Protein AF-A0A965AHT1-F1 (afdb_monomer)

Mean predicted aligned error: 8.88 Å

Foldseek 3Di:
DVVVVVVVLVVQCPDLQLVSVLVVLVVVLVVLVVLLVVLVVDALVVLVVCCVVCVVVCCVPQVDSVSVNVVSVVSNVVSVVVNVVSVVVNVVSVVVLQWQQEPPRAIEGLDACPDLPHQHHWQDHDPQAKTWDWGDPDQQDIWIWIFGQHSSSYTLATATHDFDPPDGSVQRVQKHWDWDADPVNQKIWIWIWGPDDDVQWIKIKIWIAGSPPGTPDIDIDTHNADFDDWDQDPLWIWTAGPVRDTWIAHNSGDTD

Secondary structure (DSSP, 8-state):
-HHHHHHHHHHHHH-S-HHHHHHHHHHHHHHHHHHHHHHHHS-HHHHHHHTTTTHHHHHHHHSSHHHHHHHHHHHHHHHHHHHHHHHHHHHHHHHHTTEEE-GGG-EEESSS---TT-SEEEEEEETTTEEEEEEESSSS-EEEEEEE--TTSS-SSEEEEE--TT--GGGSTTEEEEEEE-TTS-EEEEEEEEEEEETTEEEEEEEEEETTTEEEEEEEEEESS-EEEEEEETTEEEEEETTS-EEEE-TT--B-

pLDDT: mean 87.76, std 10.06, range [33.69, 98.0]

Radius of gyration: 28.34 Å; Cα contacts (8 Å, |Δi|>4): 442; chains: 1; bounding box: 63×41×79 Å

Structure (mmCIF, N/CA/C/O backbone):
data_AF-A0A965AHT1-F1
#
_entry.id   AF-A0A965AHT1-F1
#
loop_
_atom_site.group_PDB
_atom_site.id
_atom_site.type_symbol
_atom_site.label_atom_id
_atom_site.label_alt_id
_atom_site.label_comp_id
_atom_site.label_asym_id
_atom_site.label_entity_id
_atom_site.label_seq_id
_atom_site.pdbx_PDB_ins_code
_atom_site.Cartn_x
_atom_site.Cartn_y
_atom_site.Cartn_z
_atom_site.occupancy
_atom_site.B_iso_or_equiv
_atom_site.auth_seq_id
_atom_site.auth_comp_id
_atom_site.auth_asym_id
_atom_site.auth_atom_id
_atom_site.pdbx_PDB_model_num
ATOM 1 N N . ASN A 1 1 ? -14.814 -23.479 29.570 1.00 52.53 1 ASN A N 1
ATOM 2 C CA . ASN A 1 1 ? -14.827 -22.670 28.330 1.00 52.53 1 ASN A CA 1
ATOM 3 C C . ASN A 1 1 ? -14.312 -21.250 28.527 1.00 52.53 1 ASN A C 1
ATOM 5 O O . ASN A 1 1 ? -13.323 -20.938 27.889 1.00 52.53 1 ASN A O 1
ATOM 9 N N . TYR A 1 2 ? -14.788 -20.466 29.504 1.00 44.91 2 TYR A N 1
ATOM 10 C CA . TYR A 1 2 ? -14.340 -19.072 29.729 1.00 44.91 2 TYR A CA 1
ATOM 11 C C . TYR A 1 2 ? -12.813 -18.825 29.736 1.00 44.91 2 TYR A C 1
ATOM 13 O O . TYR A 1 2 ?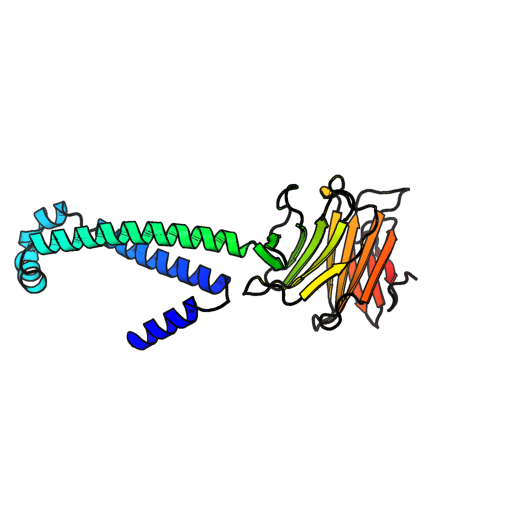 -12.333 -17.892 29.104 1.00 44.91 2 TYR A O 1
ATOM 21 N N . ARG A 1 3 ? -12.015 -19.673 30.407 1.00 33.69 3 ARG A N 1
ATOM 22 C CA . ARG A 1 3 ? -10.540 -19.532 30.428 1.00 33.69 3 ARG A CA 1
ATOM 23 C C . ARG A 1 3 ? -9.877 -19.800 29.069 1.00 33.69 3 ARG A C 1
ATOM 25 O O . ARG A 1 3 ? -8.847 -19.206 28.780 1.00 33.69 3 ARG A O 1
ATOM 32 N N . SER A 1 4 ? -10.470 -20.672 28.253 1.00 47.84 4 SER A N 1
ATOM 33 C CA . SER A 1 4 ? -9.995 -20.984 26.899 1.00 47.84 4 SER A CA 1
ATOM 34 C C . SER A 1 4 ? -10.298 -19.836 25.940 1.00 47.84 4 SER A C 1
ATOM 36 O O . SER A 1 4 ? -9.437 -19.450 25.156 1.00 47.84 4 SER A O 1
ATOM 38 N N . ASP A 1 5 ? -11.486 -19.242 26.060 1.00 52.59 5 ASP A N 1
ATOM 39 C CA . ASP A 1 5 ? -11.907 -18.105 25.238 1.00 52.59 5 ASP A CA 1
ATOM 40 C C . ASP A 1 5 ? -11.093 -16.849 25.578 1.00 52.59 5 ASP A C 1
ATOM 42 O O . ASP A 1 5 ? -10.670 -16.117 24.685 1.00 52.59 5 ASP A O 1
ATOM 46 N N . LEU A 1 6 ? -10.787 -16.640 26.866 1.00 54.84 6 LEU A N 1
ATOM 47 C CA . LEU A 1 6 ? -9.922 -15.549 27.318 1.00 54.84 6 LEU A CA 1
ATOM 48 C C . LEU A 1 6 ? -8.490 -15.705 26.781 1.00 54.84 6 LEU A C 1
ATOM 50 O O . LEU A 1 6 ? -7.917 -14.746 26.270 1.00 54.84 6 LEU A O 1
ATOM 54 N N . ALA A 1 7 ? -7.926 -16.916 26.853 1.00 44.34 7 ALA A N 1
ATOM 55 C CA . ALA A 1 7 ? -6.593 -17.209 26.329 1.00 44.34 7 ALA A CA 1
ATOM 56 C C . ALA A 1 7 ? -6.528 -17.046 24.800 1.00 44.34 7 ALA A C 1
ATOM 58 O O . ALA A 1 7 ? -5.593 -16.430 24.288 1.00 44.34 7 ALA A O 1
ATOM 59 N N . ALA A 1 8 ? -7.547 -17.518 24.074 1.00 54.91 8 ALA A N 1
ATOM 60 C CA . ALA A 1 8 ? -7.663 -17.311 22.633 1.00 54.91 8 ALA A CA 1
ATOM 61 C C . ALA A 1 8 ? -7.750 -15.815 22.283 1.00 54.91 8 ALA A C 1
ATOM 63 O O . ALA A 1 8 ? -7.042 -15.346 21.394 1.00 54.91 8 ALA A O 1
ATOM 64 N N . HIS A 1 9 ? -8.544 -15.036 23.021 1.00 60.31 9 HIS A N 1
ATOM 65 C CA . HIS A 1 9 ? -8.636 -13.589 22.824 1.00 60.31 9 HIS A CA 1
ATOM 66 C C . HIS A 1 9 ? -7.310 -12.857 23.065 1.00 60.31 9 HIS A C 1
ATOM 68 O O . HIS A 1 9 ? -6.993 -11.932 22.316 1.00 60.31 9 HIS A O 1
ATOM 74 N N . VAL A 1 10 ? -6.528 -13.256 24.074 1.00 60.66 10 VAL A N 1
ATOM 75 C CA . VAL A 1 10 ? -5.202 -12.670 24.348 1.00 60.66 10 VAL A CA 1
ATOM 76 C C . VAL A 1 10 ? -4.238 -12.948 23.192 1.00 60.66 10 VAL A C 1
ATOM 78 O O . VAL A 1 10 ? -3.644 -12.016 22.656 1.00 60.66 10 VAL A O 1
ATOM 81 N N . LEU A 1 11 ? -4.171 -14.195 22.715 1.00 59.75 11 LEU A N 1
ATOM 82 C CA . LEU A 1 11 ? -3.318 -14.568 21.578 1.00 59.75 11 LEU A CA 1
ATOM 83 C C . LEU A 1 11 ? -3.664 -13.782 20.303 1.00 59.75 11 LEU A C 1
ATOM 85 O O . LEU A 1 11 ? -2.782 -13.352 19.557 1.00 59.75 11 LEU A O 1
ATOM 89 N N . LEU A 1 12 ? -4.955 -13.556 20.057 1.00 65.94 12 LEU A N 1
ATOM 90 C CA . LEU A 1 12 ? -5.420 -12.785 18.907 1.00 65.94 12 LEU A CA 1
ATOM 91 C C . LEU A 1 12 ? -5.111 -11.281 19.050 1.00 65.94 12 LEU A C 1
ATOM 93 O O . LEU A 1 12 ? -4.813 -10.624 18.048 1.00 65.94 12 LEU A O 1
ATOM 97 N N . LYS A 1 13 ? -5.112 -10.739 20.277 1.00 61.88 13 LYS A N 1
ATOM 98 C CA . LYS A 1 13 ? -4.683 -9.359 20.575 1.00 61.88 13 LYS A CA 1
ATOM 99 C C . LYS A 1 13 ? -3.185 -9.146 20.387 1.00 61.88 13 LYS A C 1
ATOM 101 O O . LYS A 1 13 ? -2.793 -8.060 19.958 1.00 61.88 13 LYS A O 1
ATOM 106 N N . ASP A 1 14 ? -2.368 -10.165 20.620 1.00 61.66 14 ASP A N 1
ATOM 107 C CA . ASP A 1 14 ? -0.912 -10.082 20.456 1.00 61.66 14 ASP A CA 1
ATOM 108 C C . ASP A 1 14 ? -0.450 -10.334 19.012 1.00 61.66 14 ASP A C 1
ATOM 110 O O . ASP A 1 14 ? 0.689 -10.033 18.655 1.00 61.66 14 ASP A O 1
ATOM 114 N N . SER A 1 15 ? -1.350 -10.786 18.132 1.00 72.25 15 SER A N 1
ATOM 115 C CA . SER A 1 15 ? -1.047 -11.062 16.725 1.00 72.25 15 SER A CA 1
ATOM 116 C C . SER A 1 15 ? -0.435 -9.862 15.993 1.00 72.25 15 SER A C 1
ATOM 118 O O . SER A 1 15 ? -0.920 -8.737 16.086 1.00 72.25 15 SER A O 1
ATOM 120 N N . ALA A 1 16 ? 0.591 -10.079 15.170 1.00 77.25 16 ALA A N 1
ATOM 121 C CA . ALA A 1 16 ? 1.116 -9.033 14.289 1.00 77.25 16 ALA A CA 1
ATOM 122 C C . ALA A 1 16 ? 0.127 -8.630 13.172 1.00 77.25 16 ALA A C 1
ATOM 124 O O . ALA A 1 16 ? 0.352 -7.630 12.502 1.00 77.25 16 ALA A O 1
ATOM 125 N N . ASN A 1 17 ? -0.968 -9.372 12.974 1.00 83.12 17 ASN A N 1
ATOM 126 C CA . ASN A 1 17 ? -1.957 -9.131 11.927 1.00 83.12 17 ASN A CA 1
ATOM 127 C C . ASN A 1 17 ? -2.836 -7.902 12.246 1.00 83.12 17 ASN A C 1
ATOM 129 O O . ASN A 1 17 ? -3.731 -7.946 13.096 1.00 83.12 17 ASN A O 1
ATOM 133 N N . ILE A 1 18 ? -2.581 -6.796 11.546 1.00 82.56 18 ILE A N 1
ATOM 134 C CA . ILE A 1 18 ? -3.281 -5.520 11.725 1.00 82.56 18 ILE A CA 1
ATOM 135 C C . ILE A 1 18 ? -4.769 -5.610 11.329 1.00 82.56 18 ILE A C 1
ATOM 137 O O . ILE A 1 18 ? -5.601 -5.174 12.134 1.00 82.56 18 ILE A O 1
ATOM 141 N N . PRO A 1 19 ? -5.152 -6.196 10.172 1.00 84.19 19 PRO A N 1
ATOM 142 C CA . PRO A 1 19 ? -6.560 -6.436 9.843 1.00 84.19 19 PRO A CA 1
ATOM 143 C C . PRO A 1 19 ? -7.327 -7.220 10.914 1.00 84.19 19 PRO A C 1
ATOM 145 O O . PRO A 1 19 ? -8.438 -6.836 11.286 1.00 84.19 19 PRO A O 1
ATOM 148 N N . LEU A 1 20 ? -6.723 -8.282 11.456 1.00 85.75 20 LEU A N 1
ATOM 149 C CA . LEU A 1 20 ? -7.325 -9.087 12.520 1.00 85.75 20 LEU A CA 1
ATOM 150 C C . LEU A 1 20 ? -7.570 -8.245 13.777 1.00 85.75 20 LEU A C 1
ATOM 152 O O . LEU A 1 20 ? -8.681 -8.234 14.302 1.00 85.75 20 LEU A O 1
ATOM 156 N N . LYS A 1 21 ? -6.567 -7.478 14.216 1.00 84.38 21 LYS A N 1
ATOM 157 C CA . LYS A 1 21 ? -6.684 -6.565 15.363 1.00 84.38 21 LYS A CA 1
ATOM 158 C C . LYS A 1 21 ? -7.793 -5.529 15.183 1.00 84.38 21 LYS A C 1
ATOM 160 O O . LYS A 1 21 ? -8.525 -5.242 16.128 1.00 84.38 21 LYS A O 1
ATOM 165 N N . LEU A 1 22 ? -7.934 -4.970 13.981 1.00 86.19 22 LEU A N 1
ATOM 166 C CA . LEU A 1 22 ? -9.021 -4.041 13.673 1.00 86.19 22 LEU A CA 1
ATOM 167 C C . LEU A 1 22 ? -10.389 -4.731 13.754 1.00 86.19 22 LEU A C 1
ATOM 169 O O . LEU A 1 22 ? -11.330 -4.150 14.292 1.00 86.19 22 LEU A O 1
ATOM 173 N N . ASN A 1 23 ? -10.505 -5.955 13.238 1.00 87.44 23 ASN A N 1
ATOM 174 C CA . ASN A 1 23 ? -11.754 -6.709 13.295 1.00 87.44 23 ASN A CA 1
ATOM 175 C C . ASN A 1 23 ? -12.161 -7.018 14.746 1.00 87.44 23 ASN A C 1
ATOM 177 O O . ASN A 1 23 ? -13.297 -6.757 15.130 1.00 87.44 23 ASN A O 1
ATOM 181 N N . LEU A 1 24 ? -11.216 -7.463 15.579 1.00 87.06 24 LEU A N 1
ATOM 182 C CA . LEU A 1 24 ? -11.459 -7.700 17.006 1.00 87.06 24 LEU A CA 1
ATOM 183 C C . LEU A 1 24 ? -11.906 -6.425 17.726 1.00 87.06 24 LEU A C 1
ATOM 185 O O . LEU A 1 24 ? -12.896 -6.454 18.448 1.00 87.06 24 LEU A O 1
ATOM 189 N N . ALA A 1 25 ? -11.241 -5.292 17.482 1.00 87.31 25 ALA A N 1
ATOM 190 C CA . ALA A 1 25 ? -11.632 -4.015 18.080 1.00 87.31 25 ALA A CA 1
ATOM 191 C C . ALA A 1 25 ? -13.061 -3.601 17.676 1.00 87.31 25 ALA A C 1
ATOM 193 O O . ALA A 1 25 ? -13.821 -3.104 18.505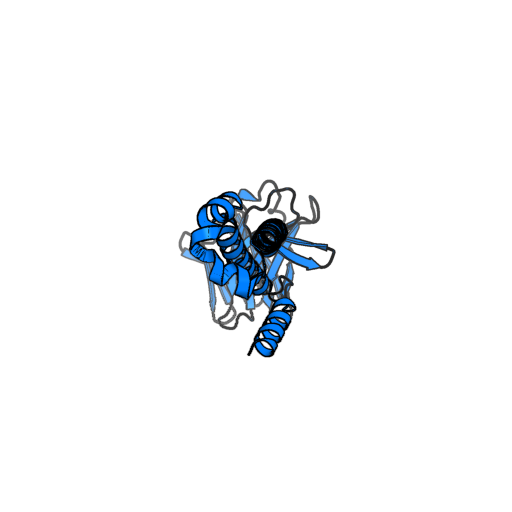 1.00 87.31 25 ALA A O 1
ATOM 194 N N . LYS A 1 26 ? -13.463 -3.851 16.420 1.00 89.94 26 LYS A N 1
ATOM 195 C CA . LYS A 1 26 ? -14.839 -3.610 15.950 1.00 89.94 26 LYS A CA 1
ATOM 196 C C . LYS A 1 26 ? -15.854 -4.547 16.607 1.00 89.94 26 LYS A C 1
ATOM 198 O O . LYS A 1 26 ? -16.943 -4.097 16.956 1.00 89.94 26 LYS A O 1
ATOM 203 N N . GLN A 1 27 ? -15.513 -5.823 16.782 1.00 89.44 27 GLN A N 1
ATOM 204 C CA . GLN A 1 27 ? -16.366 -6.785 17.482 1.00 89.44 27 GLN A CA 1
ATOM 205 C C . GLN A 1 27 ? -16.552 -6.395 18.952 1.00 89.44 27 GLN A C 1
ATOM 207 O O . GLN A 1 27 ? -17.686 -6.325 19.419 1.00 89.44 27 GLN A O 1
ATOM 212 N N . GLU A 1 28 ? -15.468 -6.054 19.653 1.00 87.06 28 GLU A N 1
ATOM 213 C CA . GLU A 1 28 ? -15.520 -5.562 21.034 1.00 87.06 28 GLU A CA 1
ATOM 214 C C . GLU A 1 28 ? -16.369 -4.287 21.141 1.00 87.06 28 GLU A C 1
ATOM 216 O O . GLU A 1 28 ? -17.240 -4.199 22.005 1.00 87.06 28 GLU A O 1
ATOM 221 N N . MET A 1 29 ? -16.192 -3.332 20.221 1.00 89.94 29 MET A N 1
ATOM 222 C CA . MET A 1 29 ? -17.021 -2.125 20.155 1.00 89.94 29 MET A CA 1
ATOM 223 C C . MET A 1 29 ? -18.509 -2.461 19.979 1.00 89.94 29 MET A C 1
ATOM 225 O O . MET A 1 29 ? -19.360 -1.814 20.587 1.00 89.94 29 MET A O 1
ATOM 229 N N . ASN A 1 30 ? -18.841 -3.466 19.164 1.00 90.31 30 ASN A N 1
ATOM 230 C CA . ASN A 1 30 ? -20.224 -3.892 18.975 1.00 90.31 30 ASN A CA 1
ATOM 231 C C . ASN A 1 30 ? -20.815 -4.496 20.259 1.00 90.31 30 ASN A C 1
ATOM 233 O O . ASN A 1 30 ? -21.938 -4.167 20.627 1.00 90.31 30 ASN A O 1
ATOM 237 N N . THR A 1 31 ? -20.046 -5.309 20.985 1.00 88.69 31 THR A N 1
ATOM 238 C CA . THR A 1 31 ? -20.469 -5.855 22.284 1.00 88.69 31 THR A CA 1
ATOM 239 C C . THR A 1 31 ? -20.720 -4.745 23.306 1.00 88.69 31 THR A C 1
ATOM 241 O O . THR A 1 31 ? -21.746 -4.759 23.986 1.00 88.69 31 THR A O 1
ATOM 244 N N . VAL A 1 32 ? -19.839 -3.740 23.377 1.00 88.81 32 VAL A N 1
ATOM 245 C CA . VAL A 1 32 ? -20.029 -2.578 24.264 1.00 88.81 32 VAL A CA 1
ATOM 246 C C . VAL A 1 32 ? -21.255 -1.758 23.853 1.00 88.81 32 VAL A C 1
ATOM 248 O O . VAL A 1 32 ? -21.995 -1.308 24.719 1.00 88.81 32 VAL A O 1
ATOM 251 N N . LYS A 1 33 ? -21.540 -1.615 22.552 1.00 89.50 33 LYS A N 1
ATOM 252 C CA . LYS A 1 33 ? -22.777 -0.968 22.075 1.00 89.50 33 LYS A CA 1
ATOM 253 C C . LYS A 1 33 ? -24.039 -1.706 22.505 1.00 89.50 33 LYS A C 1
ATOM 255 O O . LYS A 1 33 ? -25.023 -1.059 22.860 1.00 89.50 33 LYS A O 1
ATOM 260 N N . VAL A 1 34 ? -24.026 -3.038 22.474 1.00 89.50 34 VAL A N 1
ATOM 261 C CA . VAL A 1 34 ? -25.149 -3.838 22.981 1.00 89.50 34 VAL A CA 1
ATOM 262 C C . VAL A 1 34 ? -25.311 -3.616 24.484 1.00 89.50 34 VAL A C 1
ATOM 264 O O . VAL A 1 34 ? -26.425 -3.359 24.932 1.00 89.50 34 VAL A O 1
ATOM 267 N N . LEU A 1 35 ? -24.215 -3.633 25.251 1.00 87.38 35 LEU A N 1
ATOM 268 C CA . LEU A 1 35 ? -24.246 -3.348 26.689 1.00 87.38 35 LEU A CA 1
ATOM 269 C C . LEU A 1 35 ? -24.796 -1.945 26.988 1.00 87.38 35 LEU A C 1
ATOM 271 O O . LEU A 1 35 ? -25.680 -1.816 27.826 1.00 87.38 35 LEU A O 1
ATOM 275 N N . ASP A 1 36 ? -24.321 -0.920 26.282 1.00 86.00 36 ASP A N 1
ATOM 276 C CA . ASP A 1 36 ? -24.800 0.462 26.404 1.00 86.00 36 ASP A CA 1
ATOM 277 C C . ASP A 1 36 ? -26.300 0.570 26.095 1.00 86.00 36 ASP A C 1
ATOM 279 O O . ASP A 1 36 ? -27.054 1.186 26.844 1.00 86.00 36 ASP A O 1
ATOM 283 N N . SER A 1 37 ? -26.759 -0.101 25.036 1.00 86.62 37 SER A N 1
ATOM 284 C CA . SER A 1 37 ? -28.177 -0.124 24.660 1.00 86.62 37 SER A CA 1
ATOM 285 C C . SER A 1 37 ? -29.041 -0.784 25.739 1.00 86.62 37 SER A C 1
ATOM 287 O O . SER A 1 37 ? -30.094 -0.256 26.089 1.00 86.62 37 SER A O 1
ATOM 289 N N . LEU A 1 38 ? -28.587 -1.909 26.303 1.00 85.69 38 LEU A N 1
ATOM 290 C CA . LEU A 1 38 ? -29.273 -2.599 27.402 1.00 85.69 38 LEU A CA 1
ATOM 291 C C . LEU A 1 38 ? -29.286 -1.754 28.681 1.00 85.69 38 LEU A C 1
ATOM 293 O O . LEU A 1 38 ? -30.317 -1.649 29.341 1.00 85.69 38 LEU A O 1
ATOM 297 N N . ALA A 1 39 ? -28.162 -1.117 29.011 1.00 83.56 39 ALA A N 1
ATOM 298 C CA . ALA A 1 39 ? -28.042 -0.255 30.178 1.00 83.56 39 ALA A CA 1
ATOM 299 C C . ALA A 1 39 ? -28.935 0.994 30.054 1.00 83.56 39 ALA A C 1
ATOM 301 O O . ALA A 1 39 ? -29.535 1.421 31.039 1.00 83.56 39 ALA A O 1
ATOM 302 N N . LYS A 1 40 ? -29.085 1.554 28.847 1.00 85.31 40 LYS A N 1
ATOM 303 C CA . LYS A 1 40 ? -29.994 2.679 28.557 1.00 85.31 40 LYS A CA 1
ATOM 304 C C . LYS A 1 40 ? -31.466 2.277 28.509 1.00 85.31 40 LYS A C 1
ATOM 306 O O . LYS A 1 40 ? -32.318 3.093 28.847 1.00 85.31 40 LYS A O 1
ATOM 311 N N . ALA A 1 41 ? -31.770 1.035 28.134 1.00 84.88 41 ALA A N 1
ATOM 312 C CA . ALA A 1 41 ? -33.130 0.495 28.171 1.00 84.88 41 ALA A CA 1
ATOM 313 C C . ALA A 1 41 ? -33.670 0.319 29.605 1.00 84.88 41 ALA A C 1
ATOM 315 O O . ALA A 1 41 ? -34.877 0.175 29.791 1.00 84.88 41 ALA A O 1
ATOM 316 N N . LEU A 1 42 ? -32.795 0.368 30.615 1.00 81.12 42 LEU A N 1
ATOM 317 C CA . LEU A 1 42 ? -33.126 0.316 32.040 1.00 81.12 42 LEU A CA 1
ATOM 318 C C . LEU A 1 42 ? -32.841 1.671 32.719 1.00 81.12 42 LEU A C 1
ATOM 320 O O . LEU A 1 42 ? -31.942 1.765 33.551 1.00 81.12 42 LEU A O 1
ATOM 324 N N . PRO A 1 43 ? -33.565 2.758 32.398 1.00 80.56 43 PRO A N 1
ATOM 325 C CA . PRO A 1 43 ? -33.349 4.024 33.082 1.00 80.56 43 PRO A CA 1
ATOM 326 C C . PRO A 1 43 ? -33.749 3.911 34.559 1.00 80.56 43 PRO A C 1
ATOM 328 O O . PRO A 1 43 ? -34.693 3.209 34.921 1.00 80.56 43 PRO A O 1
ATOM 331 N N . VAL A 1 44 ? -33.047 4.647 35.422 1.00 79.69 44 VAL A N 1
ATOM 332 C CA . VAL A 1 44 ? -33.264 4.630 36.881 1.00 79.69 44 VAL A CA 1
ATOM 333 C C . VAL A 1 44 ? -34.721 4.946 37.252 1.00 79.69 44 VAL A C 1
ATOM 335 O O . VAL A 1 44 ? -35.258 4.341 38.175 1.00 79.69 44 VAL A O 1
ATOM 338 N N . SER A 1 45 ? -35.383 5.820 36.489 1.00 80.25 45 SER A N 1
ATOM 339 C CA . SER A 1 45 ? -36.801 6.161 36.654 1.00 80.25 45 SER A CA 1
ATOM 340 C C . SER A 1 45 ? -37.747 4.979 36.424 1.00 80.25 45 SER A C 1
ATOM 342 O O . SER A 1 45 ? -38.726 4.834 37.147 1.00 80.25 45 SER A O 1
ATOM 344 N N . LEU A 1 46 ? -37.440 4.105 35.461 1.00 81.12 46 LEU A N 1
ATOM 345 C CA . LEU A 1 46 ? -38.235 2.906 35.185 1.00 81.12 46 LEU A CA 1
ATOM 346 C C . LEU A 1 46 ? -38.075 1.868 36.301 1.00 81.12 46 LEU A C 1
ATOM 348 O O . LEU A 1 46 ? -39.023 1.158 36.630 1.00 81.12 46 LEU A O 1
ATOM 352 N N . ILE A 1 47 ? -36.881 1.794 36.899 1.00 81.69 47 ILE A N 1
ATOM 353 C CA . ILE A 1 47 ? -36.627 0.939 38.064 1.00 81.69 47 ILE A CA 1
ATOM 354 C C . ILE A 1 47 ? -37.458 1.422 39.253 1.00 81.69 47 ILE A C 1
ATOM 356 O O . ILE A 1 47 ? -38.004 0.593 39.968 1.00 81.69 47 ILE A O 1
ATOM 360 N N . ASP A 1 48 ? -37.586 2.736 39.449 1.00 81.75 48 ASP A N 1
ATOM 361 C CA . ASP A 1 48 ? -38.443 3.312 40.491 1.00 81.75 48 ASP A CA 1
ATOM 362 C C . ASP A 1 48 ? -39.929 3.012 40.276 1.00 81.75 48 ASP A C 1
ATOM 364 O O . ASP A 1 48 ? -40.613 2.590 41.206 1.00 81.75 48 ASP A O 1
ATOM 368 N N . GLU A 1 49 ? -40.413 3.175 39.047 1.00 83.38 49 GLU A N 1
ATOM 369 C CA . GLU A 1 49 ? -41.820 2.960 38.701 1.00 83.38 49 GLU A CA 1
ATOM 370 C C . GLU A 1 49 ? -42.232 1.484 38.806 1.00 83.38 49 GLU A C 1
ATOM 372 O O . GLU A 1 49 ? -43.336 1.177 39.249 1.00 83.38 49 GLU A O 1
ATOM 377 N N . ARG A 1 50 ? -41.336 0.558 38.437 1.00 82.06 50 ARG A N 1
ATOM 378 C CA . ARG A 1 50 ? -41.628 -0.885 38.384 1.00 82.06 50 ARG A CA 1
ATOM 379 C C . ARG A 1 50 ? -41.021 -1.699 39.524 1.00 82.06 50 ARG A C 1
ATOM 381 O O . ARG A 1 50 ? -41.121 -2.923 39.511 1.00 82.06 50 ARG A O 1
ATOM 388 N N . ALA A 1 51 ? -40.406 -1.063 40.523 1.00 80.88 51 ALA A N 1
ATOM 389 C CA . ALA A 1 51 ? -39.794 -1.773 41.650 1.00 80.88 51 ALA A CA 1
ATOM 390 C C . ALA A 1 51 ? -40.790 -2.688 42.384 1.00 80.88 51 ALA A C 1
ATOM 392 O O . ALA A 1 51 ? -40.398 -3.767 42.825 1.00 80.88 51 ALA A O 1
ATOM 393 N N . GLY A 1 52 ? -42.059 -2.272 42.484 1.00 79.88 52 GLY A N 1
ATOM 394 C CA . GLY A 1 52 ? -43.125 -3.064 43.105 1.00 79.88 52 GLY A CA 1
ATOM 395 C C . GLY A 1 52 ? -43.456 -4.340 42.327 1.00 79.88 52 GLY A C 1
ATOM 396 O O . GLY A 1 52 ? -43.549 -5.411 42.919 1.00 79.88 52 GLY A O 1
ATOM 397 N N . ASP A 1 53 ? -43.533 -4.257 40.995 1.00 85.19 53 ASP A N 1
ATOM 398 C CA . ASP A 1 53 ? -43.865 -5.400 40.127 1.00 85.19 53 ASP A CA 1
ATOM 399 C C . ASP A 1 53 ? -42.792 -6.503 40.161 1.00 85.19 53 ASP A C 1
ATOM 401 O O . ASP A 1 53 ? -43.080 -7.676 39.921 1.00 85.19 53 ASP A O 1
ATOM 405 N N . TYR A 1 54 ? -41.545 -6.134 40.473 1.00 82.44 54 TYR A N 1
ATOM 406 C CA . TYR A 1 54 ? -40.386 -7.033 40.492 1.00 82.44 54 TYR A CA 1
ATOM 407 C C . TYR A 1 54 ? -39.757 -7.186 41.884 1.00 82.44 54 TYR A C 1
ATOM 409 O O . TYR A 1 54 ? -38.609 -7.631 41.995 1.00 82.44 54 TYR A O 1
ATOM 417 N N . GLU A 1 55 ? -40.484 -6.851 42.955 1.00 84.19 55 GLU A N 1
ATOM 418 C CA . GLU A 1 55 ? -39.942 -6.784 44.320 1.00 84.19 55 GLU A CA 1
ATOM 419 C C . GLU A 1 55 ? -39.247 -8.091 44.739 1.00 84.19 55 GLU A C 1
ATOM 421 O O . GLU A 1 55 ? -38.131 -8.070 45.263 1.00 84.19 55 GLU A O 1
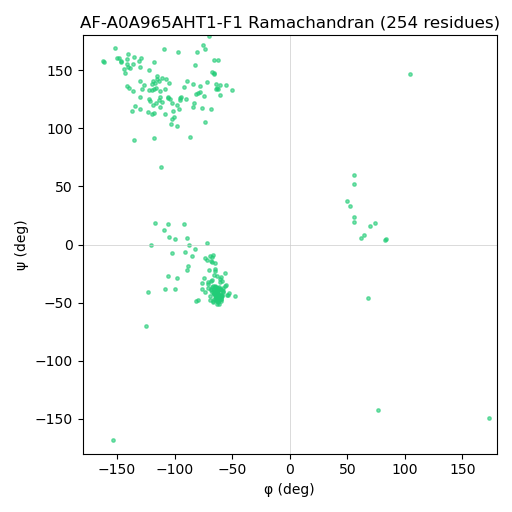ATOM 426 N N . TYR A 1 56 ? -39.858 -9.241 44.433 1.00 85.12 56 TYR A N 1
ATOM 427 C CA . TYR A 1 56 ? -39.313 -10.562 44.763 1.00 85.12 56 TYR A CA 1
ATOM 428 C C . TYR A 1 56 ? -37.943 -10.820 44.113 1.00 85.12 56 TYR A C 1
ATOM 430 O O . TYR A 1 56 ? -37.024 -11.321 44.762 1.00 85.12 56 TYR A O 1
ATOM 438 N N . PHE A 1 57 ? -37.780 -10.441 42.843 1.00 85.81 57 PHE A N 1
ATOM 439 C CA . PHE A 1 57 ? -36.515 -10.581 42.121 1.00 85.81 57 PHE A CA 1
ATOM 440 C C . PHE A 1 57 ? -35.454 -9.621 42.668 1.00 85.81 57 PHE A C 1
ATOM 442 O O . PHE A 1 57 ? -34.334 -10.032 42.975 1.00 85.81 57 PHE A O 1
ATOM 449 N N . ILE A 1 58 ? -35.818 -8.349 42.850 1.00 83.38 58 ILE A N 1
ATOM 450 C CA . ILE A 1 58 ? -34.903 -7.314 43.343 1.00 83.38 58 ILE A CA 1
ATOM 451 C C . ILE A 1 58 ? -34.369 -7.690 44.727 1.00 83.38 58 ILE A C 1
ATOM 453 O O . ILE A 1 58 ? -33.165 -7.595 44.967 1.00 83.38 58 ILE A O 1
ATOM 457 N N . LYS A 1 59 ? -35.242 -8.161 45.620 1.00 84.50 59 LYS A N 1
ATOM 458 C CA . LYS A 1 59 ? -34.874 -8.540 46.986 1.00 84.50 59 LYS A CA 1
ATOM 459 C C . LYS A 1 59 ? -33.993 -9.791 47.026 1.00 84.50 59 LYS A C 1
ATOM 461 O O . LYS A 1 59 ? -33.028 -9.817 47.779 1.00 84.50 59 LYS A O 1
ATOM 466 N N . ASN A 1 60 ? -34.257 -10.788 46.180 1.00 84.88 60 ASN A N 1
ATOM 467 C CA . ASN A 1 60 ? -33.456 -12.017 46.147 1.00 84.88 60 ASN A CA 1
ATOM 468 C C . ASN A 1 60 ? -32.096 -11.858 45.453 1.00 84.88 60 ASN A C 1
ATOM 470 O O . ASN A 1 60 ? -31.145 -12.535 45.834 1.00 84.88 60 ASN A O 1
ATOM 474 N N . THR A 1 61 ? -31.983 -11.003 44.433 1.00 86.00 61 THR A N 1
ATOM 475 C CA . THR A 1 61 ? -30.747 -10.878 43.640 1.00 86.00 61 THR A CA 1
ATOM 476 C C . THR A 1 61 ? -29.893 -9.678 44.049 1.00 86.00 61 THR A C 1
ATOM 478 O O . THR A 1 61 ? -28.670 -9.783 44.084 1.00 86.00 61 THR A O 1
ATOM 481 N N . TYR A 1 62 ? -30.517 -8.546 44.381 1.00 81.69 62 TYR A N 1
ATOM 482 C CA . TYR A 1 62 ? -29.830 -7.276 44.658 1.00 81.69 62 TYR A CA 1
ATOM 483 C C . TYR A 1 62 ? -30.088 -6.741 46.072 1.00 81.69 62 TYR A C 1
ATOM 485 O O . TYR A 1 62 ? -29.541 -5.702 46.439 1.00 81.69 62 TYR A O 1
ATOM 493 N N . ASN A 1 63 ? -30.887 -7.446 46.882 1.00 83.56 63 ASN A N 1
ATOM 494 C CA . ASN A 1 63 ? -31.310 -7.089 48.239 1.00 83.56 63 ASN A CA 1
ATOM 495 C C . ASN A 1 63 ? -32.255 -5.870 48.306 1.00 83.56 63 ASN A C 1
ATOM 497 O O . ASN A 1 63 ? -33.282 -5.917 48.981 1.00 83.56 63 ASN A O 1
ATOM 501 N N . GLN A 1 64 ? -31.939 -4.782 47.595 1.00 85.94 64 GLN A N 1
ATOM 502 C CA . GLN A 1 64 ? -32.723 -3.545 47.548 1.00 85.94 64 GLN A CA 1
ATOM 503 C C . GLN A 1 64 ? -32.688 -2.896 46.156 1.00 85.94 64 GLN A C 1
ATOM 505 O O . GLN A 1 64 ? -31.690 -2.971 45.439 1.00 85.94 64 GLN A O 1
ATOM 510 N N . ALA A 1 65 ? -33.754 -2.171 45.798 1.00 82.81 65 ALA A N 1
ATOM 511 C CA . ALA A 1 65 ? -33.839 -1.454 44.521 1.00 82.81 65 ALA A CA 1
ATOM 512 C C . ALA A 1 65 ? -32.734 -0.391 44.361 1.00 82.81 65 ALA A C 1
ATOM 514 O O . ALA A 1 65 ? -32.237 -0.175 43.260 1.00 82.81 65 ALA A O 1
ATOM 515 N N . SER A 1 66 ? -32.289 0.231 45.456 1.00 84.25 66 SER A N 1
ATOM 516 C CA . SER A 1 66 ? -31.162 1.179 45.481 1.00 84.25 66 SER A CA 1
ATOM 517 C C . SER A 1 66 ? -29.848 0.569 44.970 1.00 84.25 66 SER A C 1
ATOM 519 O O . SER A 1 66 ? -29.091 1.232 44.254 1.00 84.25 66 SER A O 1
ATOM 521 N N . VAL A 1 67 ? -29.595 -0.705 45.285 1.00 84.75 67 VAL A N 1
ATOM 522 C CA . VAL A 1 67 ? -28.415 -1.453 44.830 1.00 84.75 67 VAL A CA 1
ATOM 523 C C . VAL A 1 67 ? -28.504 -1.712 43.330 1.00 84.75 67 VAL A C 1
ATOM 525 O O . VAL A 1 67 ? -27.539 -1.455 42.614 1.00 84.75 67 VAL A O 1
ATOM 528 N N . LEU A 1 68 ? -29.675 -2.126 42.833 1.00 84.00 68 LEU A N 1
ATOM 529 C CA . LEU A 1 68 ? -29.912 -2.312 41.399 1.00 84.00 68 LEU A CA 1
ATOM 530 C C . LEU A 1 68 ? -29.719 -1.004 40.612 1.00 84.00 68 LEU A C 1
ATOM 532 O O . LEU A 1 68 ? -29.045 -1.007 39.587 1.00 84.00 68 LEU A O 1
ATOM 536 N N . LYS A 1 69 ? -30.229 0.130 41.108 1.00 85.06 69 LYS A N 1
ATOM 537 C CA . LYS A 1 69 ? -30.007 1.447 40.478 1.00 85.06 69 LYS A CA 1
ATOM 538 C C . LYS A 1 69 ? -28.527 1.811 40.408 1.00 85.06 69 LYS A C 1
ATOM 540 O O . LYS A 1 69 ? -28.059 2.291 39.381 1.00 85.06 69 LYS A O 1
ATOM 545 N N . SER A 1 70 ? -27.797 1.579 41.498 1.00 86.38 70 SER A N 1
ATOM 546 C CA . SER A 1 70 ? -26.359 1.864 41.572 1.00 86.38 70 SER A CA 1
ATOM 547 C C . SER A 1 70 ? -25.574 0.972 40.611 1.00 86.38 70 SER A C 1
ATOM 549 O O . SER A 1 70 ? -24.665 1.443 39.934 1.00 86.38 70 SER A O 1
ATOM 551 N N . TYR A 1 71 ? -25.974 -0.296 40.495 1.00 86.06 71 TYR A N 1
ATOM 552 C CA . TYR A 1 71 ? -25.413 -1.241 39.537 1.00 86.06 71 TYR A CA 1
ATOM 553 C C . TYR A 1 71 ? -25.667 -0.812 38.088 1.00 86.06 71 TYR A C 1
ATOM 555 O O . TYR A 1 71 ? -24.730 -0.746 37.299 1.00 86.06 71 TYR A O 1
ATOM 563 N N . VAL A 1 72 ? -26.907 -0.455 37.743 1.00 86.00 72 VAL A N 1
ATOM 564 C CA . VAL A 1 72 ? -27.269 0.007 36.394 1.00 86.00 72 VAL A CA 1
ATOM 565 C C . VAL A 1 72 ? -26.555 1.309 36.036 1.00 86.00 72 VAL A C 1
ATOM 567 O O . VAL A 1 72 ? -26.018 1.422 34.938 1.00 86.00 72 VAL A O 1
ATOM 570 N N . ARG A 1 73 ? -26.460 2.261 36.969 1.00 86.38 73 ARG A N 1
ATOM 571 C CA . ARG A 1 73 ? -25.669 3.482 36.775 1.00 86.38 73 ARG A CA 1
ATOM 572 C C . ARG A 1 73 ? -24.188 3.165 36.553 1.00 86.38 73 ARG A C 1
ATOM 574 O O . ARG A 1 73 ? -23.585 3.703 35.633 1.00 86.38 73 ARG A O 1
ATOM 581 N N . GLY A 1 74 ? -23.620 2.255 37.345 1.00 86.19 74 GLY A N 1
ATOM 582 C CA . GLY A 1 74 ? -22.248 1.784 37.152 1.00 86.19 74 GLY A CA 1
ATOM 583 C C . GLY A 1 74 ? -22.038 1.121 35.788 1.00 86.19 74 GLY A C 1
ATOM 584 O O . GLY A 1 74 ? -21.013 1.349 35.153 1.00 86.19 74 GLY A O 1
ATOM 585 N N . LEU A 1 75 ? -23.020 0.355 35.298 1.00 87.12 75 LEU A N 1
ATOM 586 C CA . LEU A 1 75 ? -22.995 -0.227 33.955 1.00 87.12 75 LEU A CA 1
ATOM 587 C C . LEU A 1 75 ? -23.062 0.835 32.853 1.00 87.12 75 LEU A C 1
ATOM 589 O O . LEU A 1 75 ? -22.342 0.701 31.869 1.00 87.12 75 LEU A O 1
ATOM 593 N N . GLN A 1 76 ? -23.882 1.877 33.012 1.00 87.25 76 GLN A N 1
ATOM 594 C CA . GLN A 1 76 ? -23.952 2.998 32.068 1.00 87.25 76 GLN A CA 1
ATOM 595 C C . GLN A 1 76 ? -22.616 3.753 32.014 1.00 87.25 76 GLN A C 1
ATOM 597 O O . GLN A 1 76 ? -22.033 3.887 30.942 1.00 87.25 76 GLN A O 1
ATOM 602 N N . GLU A 1 77 ? -22.076 4.154 33.169 1.00 88.31 77 GLU A N 1
ATOM 603 C CA . GLU A 1 77 ? -20.787 4.857 33.261 1.00 88.31 77 GLU A CA 1
ATOM 604 C C . GLU A 1 77 ? -19.624 4.005 32.713 1.00 88.31 77 GLU A C 1
ATOM 606 O O . GLU A 1 77 ? -18.704 4.520 32.068 1.00 88.31 77 GLU A O 1
ATOM 611 N N . PHE A 1 78 ? -19.660 2.688 32.942 1.00 89.06 78 PHE A N 1
ATOM 612 C CA . PHE A 1 78 ? -18.701 1.744 32.372 1.00 89.06 78 PHE A CA 1
ATOM 613 C C . PHE A 1 78 ? -18.839 1.640 30.848 1.00 89.06 78 PHE A C 1
ATOM 615 O O . PHE A 1 78 ? -17.840 1.758 30.137 1.00 89.06 78 PHE A O 1
ATOM 622 N N . ALA A 1 79 ? -20.059 1.451 30.340 1.00 88.62 79 ALA A N 1
ATOM 623 C CA . ALA A 1 79 ? -20.317 1.297 28.913 1.00 88.62 79 ALA A CA 1
ATOM 624 C C . ALA A 1 79 ? -19.938 2.559 28.124 1.00 88.62 79 ALA A C 1
ATOM 626 O O . ALA A 1 79 ? -19.305 2.448 27.075 1.00 88.62 79 ALA A O 1
ATOM 627 N N . GLU A 1 80 ? -20.242 3.751 28.644 1.00 88.69 80 GLU A N 1
ATOM 628 C CA . GLU A 1 80 ? -19.858 5.027 28.030 1.00 88.69 80 GLU A CA 1
ATOM 629 C C . GLU A 1 80 ? -18.335 5.187 27.940 1.00 88.69 80 GLU A C 1
ATOM 631 O O . GLU A 1 80 ? -17.797 5.526 26.879 1.00 88.69 80 GLU A O 1
ATOM 636 N N . ARG A 1 81 ? -17.621 4.890 29.033 1.00 90.56 81 ARG A N 1
ATOM 637 C CA . ARG A 1 81 ? -16.154 4.958 29.077 1.00 90.56 81 ARG A CA 1
ATOM 638 C C . ARG A 1 81 ? -15.513 3.981 28.098 1.00 90.56 81 ARG A C 1
ATOM 640 O O . ARG A 1 81 ? -14.651 4.377 27.312 1.00 90.56 81 ARG A O 1
ATOM 647 N N . GLU A 1 82 ? -15.937 2.720 28.127 1.00 89.31 82 GLU A N 1
ATOM 648 C CA . GLU A 1 82 ? -15.407 1.691 27.231 1.00 89.31 82 GLU A CA 1
ATOM 649 C C . GLU A 1 82 ? -15.735 2.000 25.768 1.00 89.31 82 GLU A C 1
ATOM 651 O O . GLU A 1 82 ? -14.894 1.795 24.892 1.00 89.31 82 GLU A O 1
ATOM 656 N N . MET A 1 83 ? -16.913 2.563 25.482 1.00 89.12 83 MET A N 1
ATOM 657 C CA . MET A 1 83 ? -17.282 2.957 24.125 1.00 89.12 83 MET A CA 1
ATOM 658 C C . MET A 1 83 ? -16.359 4.049 23.583 1.00 89.12 83 MET A C 1
ATOM 660 O O . MET A 1 83 ? -15.913 3.941 22.441 1.00 89.12 83 MET A O 1
ATOM 664 N N . ALA A 1 84 ? -16.025 5.060 24.390 1.00 89.50 84 ALA A N 1
ATOM 665 C CA . ALA A 1 84 ? -15.095 6.117 23.995 1.00 89.50 84 ALA A CA 1
ATOM 666 C C . ALA A 1 84 ? -13.685 5.568 23.704 1.00 89.50 84 ALA A C 1
ATOM 668 O O . ALA A 1 84 ? -13.075 5.917 22.690 1.00 89.50 84 ALA A O 1
ATOM 669 N N . LEU A 1 85 ? -13.186 4.661 24.552 1.00 89.62 85 LEU A N 1
ATOM 670 C CA . LEU A 1 85 ? -11.888 4.008 24.353 1.00 89.62 85 LEU A CA 1
ATOM 671 C C . LEU A 1 85 ? -11.872 3.149 23.082 1.00 89.62 85 LEU A C 1
ATOM 673 O O . LEU A 1 85 ? -10.928 3.225 22.290 1.00 89.62 85 LEU A O 1
ATOM 677 N N . LYS A 1 86 ? -12.927 2.360 22.853 1.00 88.12 86 LYS A N 1
ATOM 678 C CA . LYS A 1 86 ? -13.032 1.482 21.681 1.00 88.12 86 LYS A CA 1
ATOM 679 C C . LYS A 1 86 ? -13.241 2.254 20.388 1.00 88.12 86 LYS A C 1
ATOM 681 O O . LYS A 1 86 ? -12.655 1.887 19.373 1.00 88.12 86 LYS A O 1
ATOM 686 N N . ASP A 1 87 ? -14.010 3.337 20.411 1.00 89.00 87 ASP A N 1
ATOM 687 C CA . ASP A 1 87 ? -14.162 4.228 19.259 1.00 89.00 87 ASP A CA 1
ATOM 688 C C . ASP A 1 87 ? -12.817 4.848 18.856 1.00 89.00 87 ASP A C 1
ATOM 690 O O . ASP A 1 87 ? -12.440 4.813 17.680 1.00 89.00 87 ASP A O 1
ATOM 694 N N . PHE A 1 88 ? -12.043 5.332 19.834 1.00 87.94 88 PHE A N 1
ATOM 695 C CA . PHE A 1 88 ? -10.685 5.813 19.593 1.00 87.94 88 PHE A CA 1
ATOM 696 C C . PHE A 1 88 ? -9.790 4.713 19.005 1.00 87.94 88 PHE A C 1
ATOM 698 O O . PHE A 1 88 ? -9.139 4.934 17.982 1.00 87.94 88 PHE A O 1
ATOM 705 N N . GLU A 1 89 ? -9.786 3.518 19.602 1.00 86.50 89 GLU A N 1
ATOM 706 C CA . GLU A 1 89 ? -8.984 2.383 19.141 1.00 86.50 89 GLU A CA 1
ATOM 707 C C . GLU A 1 89 ? -9.336 1.977 17.700 1.00 86.50 89 GLU A C 1
ATOM 709 O O . GLU A 1 89 ? -8.445 1.811 16.861 1.00 86.50 89 GLU A O 1
ATOM 714 N N . VAL A 1 90 ? -10.627 1.859 17.379 1.00 87.38 90 VAL A N 1
ATOM 715 C CA . VAL A 1 90 ? -11.099 1.525 16.030 1.00 87.38 90 VAL A CA 1
ATOM 716 C C . VAL A 1 90 ? -10.684 2.606 15.039 1.00 87.38 90 VAL A C 1
ATOM 718 O O . VAL A 1 90 ? -10.158 2.272 13.975 1.00 87.38 90 VAL A O 1
ATOM 721 N N . LYS A 1 91 ? -10.857 3.891 15.367 1.00 86.38 91 LYS A N 1
ATOM 722 C CA . LYS A 1 91 ? -10.426 5.006 14.506 1.00 86.38 91 LYS A CA 1
ATOM 723 C C . LYS A 1 91 ? -8.916 4.990 14.280 1.00 86.38 91 LYS A C 1
ATOM 725 O O . LYS A 1 91 ? -8.469 5.129 13.141 1.00 86.38 91 LYS A O 1
ATOM 730 N N . PHE A 1 92 ? -8.134 4.778 15.335 1.00 81.25 92 PHE A N 1
ATOM 731 C CA . PHE A 1 92 ? -6.678 4.697 15.268 1.00 81.25 92 PHE A CA 1
ATOM 732 C C . PHE A 1 92 ? -6.218 3.540 14.369 1.00 81.25 92 PHE A C 1
ATOM 734 O O . PHE A 1 92 ? -5.460 3.748 13.420 1.00 81.25 92 PHE A O 1
ATOM 741 N N . ARG A 1 93 ? -6.740 2.329 14.593 1.00 83.06 93 ARG A N 1
ATOM 742 C CA . ARG A 1 93 ? -6.406 1.136 13.796 1.00 83.06 93 ARG A CA 1
ATOM 743 C C . ARG A 1 93 ? -6.897 1.240 12.350 1.00 83.06 93 ARG A C 1
ATOM 745 O O . ARG A 1 93 ? -6.204 0.794 11.440 1.00 83.06 93 ARG A O 1
ATOM 752 N N . THR A 1 94 ? -8.054 1.865 12.127 1.00 84.94 94 THR A N 1
ATOM 753 C CA . THR A 1 94 ? -8.582 2.133 10.778 1.00 84.94 94 THR A CA 1
ATOM 754 C C . THR A 1 94 ? -7.685 3.097 10.014 1.00 84.94 94 THR A C 1
ATOM 756 O O . THR A 1 94 ? -7.510 2.935 8.815 1.00 84.94 94 THR A O 1
ATOM 759 N N . LYS A 1 95 ? -7.073 4.082 10.680 1.00 79.75 95 LYS A N 1
ATOM 760 C CA . LYS A 1 95 ? -6.046 4.903 10.031 1.00 79.75 95 LYS A CA 1
ATOM 761 C C . LYS A 1 95 ? -4.813 4.061 9.717 1.00 79.75 95 LYS A C 1
ATOM 763 O O . LYS A 1 95 ? -4.376 4.067 8.575 1.00 79.75 95 LYS A O 1
ATOM 768 N N . GLY A 1 96 ? -4.312 3.291 10.684 1.00 77.81 96 GLY A N 1
ATOM 769 C CA . GLY A 1 96 ? -3.105 2.472 10.524 1.00 77.81 96 GLY A CA 1
ATOM 770 C C . GLY A 1 96 ? -3.172 1.435 9.397 1.00 77.81 96 GLY A C 1
ATOM 771 O O . GLY A 1 96 ? -2.160 1.174 8.759 1.00 77.81 96 GLY A O 1
ATOM 772 N N . ILE A 1 97 ? -4.352 0.883 9.087 1.00 85.44 97 ILE A N 1
ATOM 773 C CA . ILE A 1 97 ? -4.493 -0.122 8.017 1.00 85.44 97 ILE A CA 1
ATOM 774 C C . ILE A 1 97 ? -4.172 0.429 6.622 1.00 85.44 97 ILE A C 1
ATOM 776 O O . ILE A 1 97 ? -3.822 -0.352 5.738 1.00 85.44 97 ILE A O 1
ATOM 780 N N . ASN A 1 98 ? -4.269 1.750 6.447 1.00 89.56 98 ASN A N 1
ATOM 781 C CA . ASN A 1 98 ? -4.015 2.450 5.190 1.00 89.56 98 ASN A CA 1
ATOM 782 C C . ASN A 1 98 ? -2.547 2.856 5.026 1.00 89.56 98 ASN A C 1
ATOM 784 O O . ASN A 1 98 ? -2.231 3.552 4.067 1.00 89.56 98 ASN A O 1
ATOM 788 N N . TRP A 1 99 ? -1.662 2.458 5.941 1.00 91.62 99 TRP A N 1
ATOM 789 C CA . TRP A 1 99 ? -0.245 2.793 5.884 1.00 91.62 99 TRP A CA 1
ATOM 790 C C . TRP A 1 99 ? 0.607 1.536 5.984 1.00 91.62 99 TRP A C 1
ATOM 792 O O . TRP A 1 99 ? 0.352 0.644 6.794 1.00 91.62 99 TRP A O 1
ATOM 802 N N . LEU A 1 100 ? 1.637 1.485 5.152 1.00 92.81 100 LEU A N 1
ATOM 803 C CA . LEU A 1 100 ? 2.743 0.555 5.260 1.00 92.81 100 LEU A CA 1
ATOM 804 C C . LEU A 1 100 ? 3.871 1.248 6.023 1.00 92.81 100 LEU A C 1
ATOM 806 O O . LEU A 1 100 ? 4.275 2.354 5.665 1.00 92.81 100 LEU A O 1
ATOM 810 N N . ILE A 1 101 ? 4.361 0.606 7.074 1.00 89.81 101 ILE A N 1
ATOM 811 C CA . ILE A 1 101 ? 5.469 1.082 7.896 1.00 89.81 101 ILE A CA 1
ATOM 812 C C . ILE A 1 101 ? 6.756 0.660 7.202 1.00 89.81 101 ILE A C 1
ATOM 814 O O . ILE A 1 101 ? 6.998 -0.536 7.031 1.00 89.81 101 ILE A O 1
ATOM 818 N N . VAL A 1 102 ? 7.572 1.631 6.809 1.00 87.19 102 VAL A N 1
ATOM 819 C CA . VAL A 1 102 ? 8.874 1.373 6.191 1.00 87.19 102 VAL A CA 1
ATOM 820 C C . VAL A 1 102 ? 9.995 1.750 7.150 1.00 87.19 102 VAL A C 1
ATOM 822 O O . VAL A 1 102 ? 9.759 2.322 8.216 1.00 87.19 102 VAL A O 1
ATOM 825 N N . GLU A 1 103 ? 11.217 1.351 6.816 1.00 75.94 103 GLU A N 1
ATOM 826 C CA . GLU A 1 103 ? 12.388 1.667 7.631 1.00 75.94 103 GLU A CA 1
ATOM 827 C C . GLU A 1 103 ? 12.611 3.189 7.723 1.00 75.94 103 GLU A C 1
ATOM 829 O O . GLU A 1 103 ? 12.101 3.954 6.906 1.00 75.94 103 GLU A O 1
ATOM 834 N N . GLU A 1 104 ? 13.348 3.622 8.752 1.00 67.12 104 GLU A N 1
ATOM 835 C CA . GLU A 1 104 ? 13.696 5.034 9.018 1.00 67.12 104 GLU A CA 1
ATOM 836 C C . GLU A 1 104 ? 12.533 5.944 9.467 1.00 67.12 104 GLU A C 1
ATOM 838 O O . GLU A 1 104 ? 12.673 7.162 9.511 1.00 67.12 104 GLU A O 1
ATOM 843 N N . GLY A 1 105 ? 11.403 5.368 9.892 1.00 68.06 105 GLY A N 1
ATOM 844 C CA . GLY A 1 105 ? 10.272 6.129 10.447 1.00 68.06 105 GLY A CA 1
ATOM 845 C C . GLY A 1 105 ? 9.329 6.713 9.394 1.00 68.06 105 GLY A C 1
ATOM 846 O O . GLY A 1 105 ? 8.366 7.398 9.743 1.00 68.06 105 GLY A O 1
ATOM 847 N N . ASP A 1 106 ? 9.566 6.400 8.124 1.00 81.69 106 ASP A N 1
ATOM 848 C CA . ASP A 1 106 ? 8.686 6.760 7.024 1.00 81.69 106 ASP A CA 1
ATOM 849 C C . ASP A 1 106 ? 7.490 5.802 6.900 1.00 81.69 106 ASP A C 1
ATOM 851 O O . ASP A 1 106 ? 7.439 4.701 7.461 1.00 81.69 106 ASP A O 1
ATOM 855 N N . SER A 1 107 ? 6.492 6.217 6.119 1.00 89.06 107 SER A N 1
ATOM 856 C CA . SER A 1 107 ? 5.351 5.368 5.785 1.00 89.06 107 SER A CA 1
ATOM 857 C C . SER A 1 107 ? 4.873 5.583 4.355 1.00 89.06 107 SER A C 1
ATOM 859 O O . SER A 1 107 ? 4.944 6.683 3.803 1.00 89.06 107 SER A O 1
ATOM 861 N N . VAL A 1 108 ? 4.369 4.509 3.750 1.00 93.44 108 VAL A N 1
ATOM 862 C CA . VAL A 1 108 ? 3.758 4.537 2.419 1.00 93.44 108 VAL A CA 1
ATOM 863 C C . VAL A 1 108 ? 2.254 4.418 2.572 1.00 93.44 108 VAL A C 1
ATOM 865 O O . VAL A 1 108 ? 1.761 3.479 3.193 1.00 93.44 108 VAL A O 1
ATOM 868 N N . SER A 1 109 ? 1.514 5.356 1.991 1.00 93.62 109 SER A N 1
ATOM 869 C CA . SER A 1 109 ? 0.061 5.239 1.910 1.00 93.62 109 SER A CA 1
ATOM 870 C C . SER A 1 109 ? -0.326 4.038 1.043 1.00 93.62 109 SER A C 1
ATOM 872 O O . SER A 1 109 ? 0.232 3.818 -0.028 1.00 93.62 109 SER A O 1
ATOM 874 N N . LEU A 1 110 ? -1.325 3.280 1.475 1.00 92.88 110 LEU A N 1
ATOM 875 C CA . LEU A 1 110 ? -1.985 2.238 0.686 1.00 92.88 110 LEU A CA 1
ATOM 876 C C . LEU A 1 110 ? -3.207 2.789 -0.064 1.00 92.88 110 LEU A C 1
ATOM 878 O O . LEU A 1 110 ? -4.073 2.041 -0.509 1.00 92.88 110 LEU A O 1
ATOM 882 N N . GLN A 1 111 ? -3.282 4.112 -0.198 1.00 92.06 111 GLN A N 1
ATOM 883 C CA . GLN A 1 111 ? -4.260 4.826 -1.003 1.00 92.06 111 GLN A CA 1
ATOM 884 C C . GLN A 1 111 ? -3.540 5.618 -2.091 1.00 92.06 111 GLN A C 1
ATOM 886 O O . GLN A 1 111 ? -2.491 6.222 -1.848 1.00 92.06 111 GLN A O 1
ATOM 891 N N . LEU A 1 112 ? -4.128 5.636 -3.285 1.00 92.56 112 LEU A N 1
ATOM 892 C CA . LEU A 1 112 ? -3.665 6.484 -4.378 1.00 92.56 112 LEU A CA 1
ATOM 893 C C . LEU A 1 112 ? -3.877 7.960 -4.015 1.00 92.56 112 LEU A C 1
ATOM 895 O O . LEU A 1 112 ? -4.858 8.303 -3.359 1.00 92.56 112 LEU A O 1
ATOM 899 N N . ASN A 1 113 ? -2.978 8.826 -4.484 1.00 89.38 113 ASN A N 1
ATOM 900 C CA . ASN A 1 113 ? -3.017 10.278 -4.262 1.00 89.38 113 ASN A CA 1
ATOM 901 C C . ASN A 1 113 ? -3.058 10.695 -2.772 1.00 89.38 113 ASN A C 1
ATOM 903 O O . ASN A 1 113 ? -3.984 11.389 -2.354 1.00 89.38 113 ASN A O 1
ATOM 907 N N . PRO A 1 114 ? -2.049 10.331 -1.958 1.00 89.94 114 PRO A N 1
ATOM 908 C CA . PRO A 1 114 ? -2.029 10.625 -0.521 1.00 89.94 114 PRO A CA 1
ATOM 909 C C . PRO A 1 114 ? -1.798 12.103 -0.155 1.00 89.94 114 PRO A C 1
ATOM 911 O O . PRO A 1 114 ? -1.738 12.422 1.031 1.00 89.94 114 PRO A O 1
ATOM 914 N N . GLY A 1 115 ? -1.656 12.989 -1.144 1.00 88.31 115 GLY A N 1
ATOM 915 C CA . GLY A 1 115 ? -1.261 14.388 -0.970 1.00 88.31 115 GLY A CA 1
ATOM 916 C C . GLY A 1 115 ? 0.193 14.626 -1.376 1.00 88.31 115 GLY A C 1
ATOM 917 O O . GLY A 1 115 ? 1.042 13.748 -1.238 1.00 88.31 115 GLY A O 1
ATOM 918 N N . LEU A 1 116 ? 0.485 15.813 -1.919 1.00 86.56 116 LEU A N 1
ATOM 919 C CA . LEU A 1 116 ? 1.821 16.178 -2.422 1.00 86.56 116 LEU A CA 1
ATOM 920 C C . LEU A 1 116 ? 2.855 16.399 -1.308 1.00 86.56 116 LEU A C 1
ATOM 922 O O . LEU A 1 116 ? 4.046 16.456 -1.592 1.00 86.56 116 LEU A O 1
ATOM 926 N N . ASP A 1 117 ? 2.405 16.515 -0.059 1.00 87.25 117 ASP A N 1
ATOM 927 C CA . ASP A 1 117 ? 3.240 16.632 1.137 1.00 87.25 117 ASP A CA 1
ATOM 928 C C . ASP A 1 117 ? 3.910 15.305 1.528 1.00 87.25 117 ASP A C 1
ATOM 930 O O . ASP A 1 117 ? 4.787 15.287 2.390 1.00 87.25 117 ASP A O 1
ATOM 934 N N . LYS A 1 118 ? 3.503 14.183 0.918 1.00 89.88 118 LYS A N 1
ATOM 935 C CA . LYS A 1 118 ? 4.081 12.863 1.187 1.00 89.88 118 LYS A CA 1
ATOM 936 C C . LYS A 1 118 ? 5.238 12.550 0.242 1.00 89.88 118 LYS A C 1
ATOM 938 O O . LYS A 1 118 ? 5.125 12.706 -0.972 1.00 89.88 118 LYS A O 1
ATOM 943 N N . ALA A 1 119 ? 6.323 12.015 0.800 1.00 91.38 119 ALA A N 1
ATOM 944 C CA . ALA A 1 119 ? 7.474 11.548 0.028 1.00 91.38 119 ALA A CA 1
ATOM 945 C C . ALA A 1 119 ? 7.106 10.377 -0.897 1.00 91.38 119 ALA A C 1
ATOM 947 O O . ALA A 1 119 ? 7.519 10.329 -2.053 1.00 91.38 119 ALA A O 1
ATOM 948 N N . TYR A 1 120 ? 6.291 9.437 -0.413 1.00 94.44 120 TYR A N 1
ATOM 949 C CA . TYR A 1 120 ? 5.817 8.310 -1.210 1.00 94.44 120 TYR A CA 1
ATOM 950 C C . TYR A 1 120 ? 4.508 8.653 -1.919 1.00 94.44 120 TYR A C 1
ATOM 952 O O . TYR A 1 120 ? 3.515 9.007 -1.285 1.00 94.44 120 TYR A O 1
ATOM 960 N N . GLN A 1 121 ? 4.507 8.480 -3.238 1.00 95.88 121 GLN A N 1
ATOM 961 C CA . GLN A 1 121 ? 3.368 8.668 -4.128 1.00 95.88 121 GLN A CA 1
ATOM 962 C C . GLN A 1 121 ? 3.038 7.325 -4.801 1.00 95.88 121 GLN A C 1
ATOM 964 O O . GLN A 1 121 ? 3.647 6.976 -5.819 1.00 95.88 121 GLN A O 1
ATOM 969 N N . PRO A 1 122 ? 2.132 6.521 -4.215 1.00 96.75 122 PRO A N 1
ATOM 970 C CA . PRO A 1 122 ? 1.649 5.282 -4.814 1.00 96.75 122 PRO A CA 1
ATOM 971 C C . PRO A 1 122 ? 0.956 5.548 -6.146 1.00 96.75 122 PRO A C 1
ATOM 973 O O . PRO A 1 122 ? 0.052 6.380 -6.229 1.00 96.75 122 PRO A O 1
ATOM 976 N N . LEU A 1 123 ? 1.374 4.811 -7.172 1.00 96.94 123 LEU A N 1
ATOM 977 C CA . LEU A 1 123 ? 0.746 4.811 -8.494 1.00 96.94 123 LEU A CA 1
ATOM 978 C C . LEU A 1 123 ? -0.070 3.535 -8.721 1.00 96.94 123 LEU A C 1
ATOM 980 O O . LEU A 1 123 ? -1.046 3.554 -9.465 1.00 96.94 123 LEU A O 1
ATOM 984 N N . VAL A 1 124 ? 0.304 2.442 -8.051 1.00 96.69 124 VAL A N 1
ATOM 985 C CA . VAL A 1 124 ? -0.407 1.161 -8.041 1.00 96.69 124 VAL A CA 1
ATOM 986 C C . VAL A 1 124 ? -0.456 0.652 -6.615 1.00 96.69 124 VAL A C 1
ATOM 988 O O . VAL A 1 124 ? 0.571 0.579 -5.946 1.00 96.69 124 VAL A O 1
ATOM 991 N N . VAL A 1 125 ? -1.641 0.236 -6.178 1.00 96.56 125 VAL A N 1
ATOM 992 C CA . VAL A 1 125 ? -1.828 -0.506 -4.933 1.00 96.56 125 VAL A CA 1
ATOM 993 C C . VAL A 1 125 ? -2.666 -1.735 -5.252 1.00 96.56 125 VAL A C 1
ATOM 995 O O . VAL A 1 125 ? -3.818 -1.611 -5.663 1.00 96.56 125 VAL A O 1
ATOM 998 N N . MET A 1 126 ? -2.090 -2.919 -5.065 1.00 93.94 126 MET A N 1
ATOM 999 C CA . MET A 1 126 ? -2.815 -4.184 -5.093 1.00 93.94 126 MET A CA 1
ATOM 1000 C C . MET A 1 126 ? -3.023 -4.640 -3.646 1.00 93.94 126 MET A C 1
ATOM 1002 O O . MET A 1 126 ? -2.041 -5.007 -2.992 1.00 93.94 126 MET A O 1
ATOM 1006 N N . PRO A 1 127 ? -4.264 -4.571 -3.118 1.00 88.75 127 PRO A N 1
ATOM 1007 C CA . PRO A 1 127 ? -4.549 -4.829 -1.710 1.00 88.75 127 PRO A CA 1
ATOM 1008 C C . PRO A 1 127 ? -3.949 -6.145 -1.219 1.00 88.75 127 PRO A C 1
ATOM 1010 O O . PRO A 1 127 ? -4.085 -7.171 -1.881 1.00 88.75 127 PRO A O 1
ATOM 1013 N N . GLU A 1 128 ? -3.291 -6.097 -0.058 1.00 86.44 128 GLU A N 1
ATOM 1014 C CA . GLU A 1 128 ? -2.661 -7.257 0.599 1.00 86.44 128 GLU A CA 1
ATOM 1015 C C . GLU A 1 128 ? -1.630 -8.014 -0.262 1.00 86.44 128 GLU A C 1
ATOM 1017 O O . GLU A 1 128 ? -1.312 -9.167 0.022 1.00 86.44 128 GLU A O 1
ATOM 1022 N N . LYS A 1 129 ? -1.106 -7.375 -1.315 1.00 93.19 129 LYS A N 1
ATOM 1023 C CA . LYS A 1 129 ? -0.052 -7.934 -2.162 1.00 93.19 129 LYS A CA 1
ATOM 1024 C C . LYS A 1 129 ? 1.151 -7.007 -2.264 1.00 93.19 129 LYS A C 1
ATOM 1026 O O . LYS A 1 129 ? 2.208 -7.302 -1.712 1.00 93.19 129 LYS A O 1
ATOM 1031 N N . TYR A 1 130 ? 1.007 -5.879 -2.955 1.00 95.06 130 TYR A N 1
ATOM 1032 C CA . TYR A 1 130 ? 2.123 -4.975 -3.234 1.00 95.06 130 TYR A CA 1
ATOM 1033 C C . TYR A 1 130 ? 1.659 -3.567 -3.622 1.00 95.06 130 TYR A C 1
ATOM 1035 O O . TYR A 1 130 ? 0.541 -3.355 -4.094 1.00 95.06 130 TYR A O 1
ATOM 1043 N N . THR A 1 131 ? 2.545 -2.596 -3.430 1.00 97.38 131 THR A N 1
ATOM 1044 C CA . THR A 1 131 ? 2.391 -1.202 -3.854 1.00 97.38 131 THR A CA 1
ATOM 1045 C C . THR A 1 131 ? 3.641 -0.753 -4.602 1.00 97.38 131 THR A C 1
ATOM 1047 O O . THR A 1 131 ? 4.760 -1.113 -4.231 1.00 97.38 131 THR A O 1
ATOM 1050 N N . ALA A 1 132 ? 3.454 0.019 -5.667 1.00 97.81 132 ALA A N 1
ATOM 1051 C CA . ALA A 1 132 ? 4.544 0.619 -6.420 1.00 97.81 132 ALA A CA 1
ATOM 1052 C C . ALA A 1 132 ? 4.215 2.057 -6.804 1.00 97.81 132 ALA A C 1
ATOM 1054 O O . ALA A 1 132 ? 3.056 2.441 -6.995 1.00 97.81 132 ALA A O 1
ATOM 1055 N N . GLY A 1 133 ? 5.255 2.864 -6.954 1.00 97.25 133 GLY A N 1
ATOM 1056 C CA . GLY A 1 133 ? 5.097 4.259 -7.325 1.00 97.25 133 GLY A CA 1
ATOM 1057 C C . GLY A 1 133 ? 6.404 5.022 -7.271 1.00 97.25 133 GLY A C 1
ATOM 1058 O O . GLY A 1 133 ? 7.476 4.465 -7.509 1.00 97.25 133 GLY A O 1
ATOM 1059 N N . LEU A 1 134 ? 6.293 6.310 -6.961 1.00 96.38 134 LEU A N 1
ATOM 1060 C CA . LEU A 1 134 ? 7.414 7.237 -6.884 1.00 96.38 134 LEU A CA 1
ATOM 1061 C C . LEU A 1 134 ? 7.723 7.585 -5.429 1.00 96.38 134 LEU A C 1
ATOM 1063 O O . LEU A 1 134 ? 6.822 7.741 -4.608 1.00 96.38 134 LEU A O 1
ATOM 1067 N N . HIS A 1 135 ? 9.001 7.727 -5.119 1.00 95.19 135 HIS A N 1
ATOM 1068 C CA . HIS A 1 135 ? 9.516 8.161 -3.833 1.00 95.19 135 HIS A CA 1
ATOM 1069 C C . HIS A 1 135 ? 10.396 9.397 -4.041 1.00 95.19 135 HIS A C 1
ATOM 1071 O O . HIS A 1 135 ? 11.447 9.326 -4.687 1.00 95.19 135 HIS A O 1
ATOM 1077 N N . PHE A 1 136 ? 9.934 10.519 -3.499 1.00 91.94 136 PHE A N 1
ATOM 1078 C CA . PHE A 1 136 ? 10.560 11.833 -3.549 1.00 91.94 136 PHE A CA 1
ATOM 1079 C C . PHE A 1 136 ? 11.334 12.058 -2.250 1.00 91.94 136 PHE A C 1
ATOM 1081 O O . PHE A 1 136 ? 10.735 12.358 -1.220 1.00 91.94 136 PHE A O 1
ATOM 1088 N N . LYS A 1 137 ? 12.663 11.898 -2.288 1.00 85.50 137 LYS A N 1
ATOM 1089 C CA . LYS A 1 137 ? 13.520 12.234 -1.139 1.00 85.50 137 LYS A CA 1
ATOM 1090 C C . LYS A 1 137 ? 13.695 13.750 -1.020 1.00 85.50 137 LYS A C 1
ATOM 1092 O O . LYS A 1 137 ? 13.710 14.295 0.076 1.00 85.50 137 LYS A O 1
ATOM 1097 N N . ASP A 1 138 ? 13.812 14.416 -2.165 1.00 78.69 138 ASP A N 1
ATOM 1098 C CA . ASP A 1 138 ? 13.829 15.868 -2.312 1.00 78.69 138 ASP A CA 1
ATOM 1099 C C . ASP A 1 138 ? 13.309 16.253 -3.720 1.00 78.69 138 ASP A C 1
ATOM 1101 O O . ASP A 1 138 ? 12.736 15.427 -4.436 1.00 78.69 138 ASP A O 1
ATOM 1105 N N . SER A 1 139 ? 13.476 17.516 -4.135 1.00 72.44 139 SER A N 1
ATOM 1106 C CA . SER A 1 139 ? 13.000 18.005 -5.445 1.00 72.44 139 SER A CA 1
ATOM 1107 C C . SER A 1 139 ? 13.764 17.443 -6.659 1.00 72.44 139 SER A C 1
ATOM 1109 O O . SER A 1 139 ? 13.344 17.667 -7.797 1.00 72.44 139 SER A O 1
ATOM 1111 N N . VAL A 1 140 ? 14.883 16.750 -6.440 1.00 74.38 140 VAL A N 1
ATOM 1112 C CA . VAL A 1 140 ? 15.830 16.277 -7.463 1.00 74.38 140 VAL A CA 1
ATOM 1113 C C . VAL A 1 140 ? 16.029 14.757 -7.385 1.00 74.38 140 VAL A C 1
ATOM 1115 O O . VAL A 1 140 ? 16.063 14.088 -8.416 1.00 74.38 140 VAL A O 1
ATOM 1118 N N . ALA A 1 141 ? 16.123 14.200 -6.181 1.00 85.19 141 ALA A N 1
ATOM 1119 C CA . ALA A 1 141 ? 16.306 12.789 -5.894 1.00 85.19 141 ALA A CA 1
ATOM 1120 C C . ALA A 1 141 ? 14.953 12.072 -5.850 1.00 85.19 141 ALA A C 1
ATOM 1122 O O . ALA A 1 141 ? 14.283 11.985 -4.814 1.00 85.19 141 ALA A O 1
ATOM 1123 N N . ILE A 1 142 ? 14.570 11.539 -7.008 1.00 92.56 142 ILE A N 1
ATOM 1124 C CA . ILE A 1 142 ? 13.334 10.786 -7.194 1.00 92.56 142 ILE A CA 1
ATOM 1125 C C . ILE A 1 142 ? 13.704 9.357 -7.575 1.00 92.56 142 ILE A C 1
ATOM 1127 O O . ILE A 1 142 ? 14.582 9.115 -8.401 1.00 92.56 142 ILE A O 1
ATOM 1131 N N . SER A 1 143 ? 13.034 8.404 -6.943 1.00 95.50 143 SER A N 1
ATOM 1132 C CA . SER A 1 143 ? 13.230 6.971 -7.153 1.00 95.50 143 SER A CA 1
ATOM 1133 C C . SER A 1 143 ? 11.887 6.295 -7.381 1.00 95.50 143 SER A C 1
ATOM 1135 O O . SER A 1 143 ? 10.858 6.773 -6.913 1.00 95.50 143 SER A O 1
ATOM 1137 N N . GLY A 1 144 ? 11.884 5.189 -8.112 1.00 97.06 144 GLY A N 1
ATOM 1138 C CA . GLY A 1 144 ? 10.757 4.270 -8.128 1.00 97.06 144 GLY A CA 1
ATOM 1139 C C . GLY A 1 144 ? 10.847 3.339 -6.926 1.00 97.06 144 GLY A C 1
ATOM 1140 O O . GLY A 1 144 ? 11.941 3.108 -6.406 1.00 97.06 144 GLY A O 1
ATOM 1141 N N . TYR A 1 145 ? 9.718 2.804 -6.476 1.00 97.31 145 TYR A N 1
ATOM 1142 C CA . TYR A 1 145 ? 9.703 1.784 -5.430 1.00 97.31 145 TYR A CA 1
ATOM 1143 C C . TYR A 1 145 ? 8.730 0.647 -5.747 1.00 97.31 145 TYR A C 1
ATOM 1145 O O . TYR A 1 145 ? 7.757 0.837 -6.480 1.00 97.31 145 TYR A O 1
ATOM 1153 N N . LEU A 1 146 ? 8.998 -0.519 -5.159 1.00 97.75 146 LEU A N 1
ATOM 1154 C CA . LEU A 1 146 ? 8.102 -1.670 -5.081 1.00 97.75 146 LEU A CA 1
ATOM 1155 C C . LEU A 1 146 ? 8.179 -2.252 -3.678 1.00 97.75 146 LEU A C 1
ATOM 1157 O O . L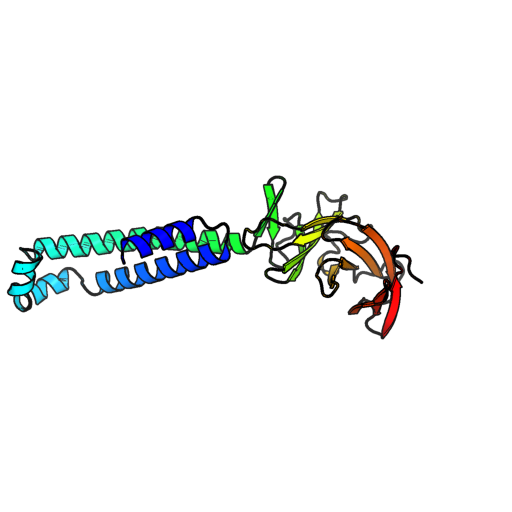EU A 1 146 ? 9.228 -2.788 -3.310 1.00 97.75 146 LEU A O 1
ATOM 1161 N N . TYR A 1 147 ? 7.074 -2.183 -2.938 1.00 96.94 147 TYR A N 1
ATOM 1162 C CA . TYR A 1 147 ? 6.964 -2.737 -1.593 1.00 96.94 147 TYR A CA 1
ATOM 1163 C C . TYR A 1 147 ? 5.875 -3.806 -1.494 1.00 96.94 147 TYR A C 1
ATOM 1165 O O . TYR A 1 147 ? 4.773 -3.628 -2.015 1.00 96.94 147 TYR A O 1
ATOM 1173 N N . GLY A 1 148 ? 6.172 -4.896 -0.787 1.00 95.25 148 GLY A N 1
ATOM 1174 C CA . GLY A 1 148 ? 5.200 -5.917 -0.403 1.00 95.25 148 GLY A CA 1
ATOM 1175 C C . GLY A 1 148 ? 4.257 -5.408 0.688 1.00 95.25 148 GLY A C 1
ATOM 1176 O O . GLY A 1 148 ? 4.673 -4.704 1.611 1.00 95.25 148 GLY A 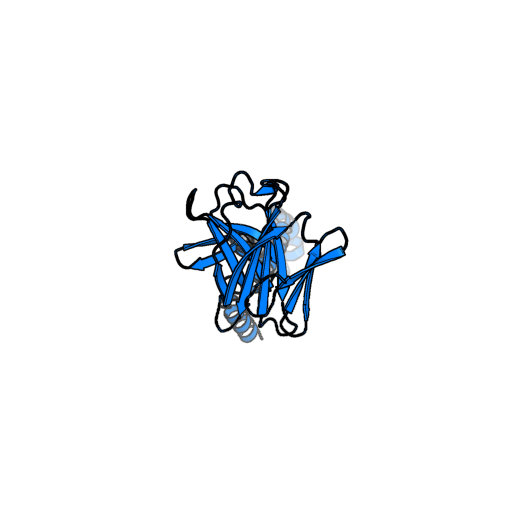O 1
ATOM 1177 N N . ILE A 1 149 ? 2.972 -5.747 0.586 1.00 94.38 149 ILE A N 1
ATOM 1178 C CA . ILE A 1 149 ? 1.961 -5.396 1.587 1.00 94.38 149 ILE A CA 1
ATOM 1179 C C . ILE A 1 149 ? 1.675 -6.636 2.423 1.00 94.38 149 ILE A C 1
ATOM 1181 O O . ILE A 1 149 ? 0.957 -7.534 1.998 1.00 94.38 149 ILE A O 1
ATOM 1185 N N . THR A 1 150 ? 2.210 -6.660 3.639 1.00 91.00 150 THR A N 1
ATOM 1186 C CA . THR A 1 150 ? 1.975 -7.753 4.584 1.00 91.00 150 THR A CA 1
ATOM 1187 C C . THR A 1 150 ? 0.861 -7.412 5.575 1.00 91.00 150 THR A C 1
ATOM 1189 O O . THR A 1 150 ? 0.493 -6.248 5.788 1.00 91.00 150 THR A O 1
ATOM 1192 N N . LEU A 1 151 ? 0.370 -8.443 6.267 1.00 87.25 151 LEU A N 1
ATOM 1193 C CA . LEU A 1 151 ? -0.605 -8.308 7.353 1.00 87.25 151 LEU A CA 1
ATOM 1194 C C . LEU A 1 151 ? -0.061 -7.504 8.543 1.00 87.25 151 LEU A C 1
ATOM 1196 O O . LEU A 1 151 ? -0.840 -6.878 9.261 1.00 87.25 151 LEU A O 1
ATOM 1200 N N . SER A 1 152 ? 1.259 -7.508 8.756 1.00 86.25 152 SER A N 1
ATOM 1201 C CA . SER A 1 152 ? 1.923 -6.708 9.793 1.00 86.25 152 SER A CA 1
ATOM 1202 C C . SER A 1 152 ? 2.185 -5.267 9.371 1.00 86.25 152 SER A C 1
ATOM 1204 O O . SER A 1 152 ? 2.680 -4.479 10.177 1.00 86.25 152 SER A O 1
ATOM 1206 N N . ARG A 1 153 ? 1.858 -4.922 8.117 1.00 88.88 153 ARG A N 1
ATOM 1207 C CA . ARG A 1 153 ? 2.169 -3.636 7.488 1.00 88.88 153 ARG A CA 1
ATOM 1208 C C . ARG A 1 153 ? 3.664 -3.299 7.515 1.00 88.88 153 ARG A C 1
ATOM 1210 O O . ARG A 1 153 ? 4.015 -2.132 7.401 1.00 88.88 153 ARG A O 1
ATOM 1217 N N . LYS A 1 154 ? 4.532 -4.309 7.617 1.00 90.50 154 LYS A N 1
ATOM 1218 C CA . LYS A 1 154 ? 5.982 -4.195 7.418 1.00 90.50 154 LYS A CA 1
ATOM 1219 C C . LYS A 1 154 ? 6.353 -4.943 6.138 1.00 90.50 154 LYS A C 1
ATOM 1221 O O . LYS A 1 154 ? 6.015 -6.126 6.053 1.00 90.50 154 LYS A O 1
ATOM 1226 N N . PRO A 1 155 ? 6.977 -4.294 5.146 1.00 92.38 155 PRO A N 1
ATOM 1227 C CA . PRO A 1 155 ? 7.267 -4.936 3.874 1.00 92.38 155 PRO A CA 1
ATOM 1228 C C . PRO A 1 155 ? 8.222 -6.116 4.056 1.00 92.38 155 PRO A C 1
ATOM 1230 O O . PRO A 1 155 ? 9.229 -6.008 4.748 1.00 92.38 155 PRO A O 1
ATOM 1233 N N . ASP A 1 156 ? 7.899 -7.232 3.413 1.00 91.12 156 ASP A N 1
ATOM 1234 C CA . ASP A 1 156 ? 8.788 -8.382 3.218 1.00 91.12 156 ASP A CA 1
ATOM 1235 C C . ASP A 1 156 ? 9.620 -8.251 1.929 1.00 91.12 156 ASP A C 1
ATOM 1237 O O . ASP A 1 156 ? 10.688 -8.841 1.807 1.00 91.12 156 ASP A O 1
ATOM 1241 N N . LEU A 1 157 ? 9.141 -7.439 0.984 1.00 93.50 157 LEU A N 1
ATOM 1242 C CA . LEU A 1 157 ? 9.853 -6.978 -0.202 1.00 93.50 157 LEU A CA 1
ATOM 1243 C C . LEU A 1 157 ? 9.961 -5.454 -0.134 1.00 93.50 157 LEU A C 1
ATOM 1245 O O . LEU A 1 157 ? 8.930 -4.785 -0.096 1.00 93.50 157 LEU A O 1
ATOM 1249 N N . ALA A 1 158 ? 11.176 -4.904 -0.129 1.00 94.81 158 ALA A N 1
ATOM 1250 C CA . ALA A 1 158 ? 11.405 -3.464 -0.021 1.00 94.81 158 ALA A CA 1
ATOM 1251 C C . ALA A 1 158 ? 12.469 -2.974 -1.016 1.00 94.81 158 ALA A C 1
ATOM 1253 O O . ALA A 1 158 ? 13.653 -2.961 -0.697 1.00 94.81 158 ALA A O 1
ATOM 1254 N N . ILE A 1 159 ? 12.069 -2.572 -2.229 1.00 96.38 159 ILE A N 1
ATOM 1255 C CA . ILE A 1 159 ? 13.020 -2.202 -3.291 1.00 96.38 159 ILE A CA 1
ATOM 1256 C C . ILE A 1 159 ? 12.789 -0.771 -3.773 1.00 96.38 159 ILE A C 1
ATOM 1258 O O . ILE A 1 159 ? 11.663 -0.390 -4.091 1.00 96.38 159 ILE A O 1
ATOM 1262 N N . LYS A 1 160 ? 13.876 0.002 -3.881 1.00 96.00 160 LYS A N 1
ATOM 1263 C CA . LYS A 1 160 ? 13.936 1.293 -4.583 1.00 96.00 160 LYS A CA 1
ATOM 1264 C C . LYS A 1 160 ? 14.799 1.144 -5.836 1.00 96.00 160 LYS A C 1
ATOM 1266 O O . LYS A 1 160 ? 15.792 0.421 -5.816 1.00 96.00 160 LYS A O 1
ATOM 1271 N N . PHE A 1 161 ? 14.438 1.819 -6.921 1.00 96.69 161 PHE A N 1
ATOM 1272 C CA . PHE A 1 161 ? 15.148 1.729 -8.199 1.00 96.69 161 PHE A CA 1
ATOM 1273 C C . PHE A 1 161 ? 15.245 3.092 -8.901 1.00 96.69 161 PHE A C 1
ATOM 1275 O O . PHE A 1 161 ? 14.396 3.962 -8.680 1.00 96.69 161 PHE A O 1
ATOM 1282 N N . PRO A 1 162 ? 16.282 3.315 -9.733 1.00 96.00 162 PRO A N 1
ATOM 1283 C CA . PRO A 1 162 ? 16.437 4.570 -10.457 1.00 96.00 162 PRO A CA 1
ATOM 1284 C C . PRO A 1 162 ? 15.335 4.728 -11.507 1.00 96.00 162 PRO A C 1
ATOM 1286 O O . PRO A 1 162 ? 14.852 3.742 -12.069 1.00 96.00 162 PRO A O 1
ATOM 1289 N N . ILE A 1 163 ? 14.949 5.976 -11.767 1.00 94.88 163 ILE A N 1
ATOM 1290 C CA . ILE A 1 163 ? 13.949 6.368 -12.766 1.00 94.88 163 ILE A CA 1
ATOM 1291 C C . ILE A 1 163 ? 14.512 7.476 -13.659 1.00 94.88 163 ILE A C 1
ATOM 1293 O O . ILE A 1 163 ? 15.452 8.170 -13.281 1.00 94.88 163 ILE A O 1
ATOM 1297 N N . ASP A 1 164 ? 13.912 7.660 -14.833 1.00 90.62 164 ASP A N 1
ATOM 1298 C CA . ASP A 1 164 ? 14.288 8.738 -15.747 1.00 90.62 164 ASP A CA 1
ATOM 1299 C C . ASP A 1 164 ? 13.987 10.141 -15.179 1.00 90.62 164 ASP A C 1
ATOM 1301 O O . ASP A 1 164 ? 13.109 10.342 -14.340 1.00 90.62 164 ASP A O 1
ATOM 1305 N N . VAL A 1 165 ? 14.660 11.160 -15.710 1.00 82.50 165 VAL A N 1
ATOM 1306 C CA . VAL A 1 165 ? 14.509 12.567 -15.291 1.00 82.50 165 VAL A CA 1
ATOM 1307 C C . VAL A 1 165 ? 13.131 13.181 -15.604 1.00 82.50 165 VAL A C 1
ATOM 1309 O O . VAL A 1 165 ? 12.842 14.307 -15.184 1.00 82.50 165 VAL A O 1
ATOM 1312 N N . GLY A 1 166 ? 12.281 12.481 -16.364 1.00 82.69 166 GLY A N 1
ATOM 1313 C CA . GLY A 1 166 ? 10.925 12.915 -16.714 1.00 82.69 166 GLY A CA 1
ATOM 1314 C C . GLY A 1 166 ? 9.923 12.918 -15.549 1.00 82.69 166 GLY A C 1
ATOM 1315 O O . GLY A 1 166 ? 8.931 13.652 -15.595 1.00 82.69 166 GLY A O 1
ATOM 1316 N N . TYR A 1 167 ? 10.177 12.149 -14.487 1.00 88.62 167 TYR A N 1
ATOM 1317 C CA . TYR A 1 167 ? 9.293 12.078 -13.320 1.00 88.62 167 TYR A CA 1
ATOM 1318 C C . TYR A 1 167 ? 9.582 13.230 -12.359 1.00 88.62 167 TYR A C 1
ATOM 1320 O O . TYR A 1 167 ? 10.711 13.394 -11.913 1.00 88.62 167 TYR A O 1
ATOM 1328 N N . LYS A 1 168 ? 8.572 14.055 -12.060 1.00 89.62 168 LYS A N 1
ATOM 1329 C CA . LYS A 1 168 ? 8.654 15.219 -11.158 1.00 89.62 168 LYS A CA 1
ATOM 1330 C C . LYS A 1 168 ? 7.311 15.413 -10.456 1.00 89.62 168 LYS A C 1
ATOM 1332 O O . LYS A 1 168 ? 6.288 15.005 -10.996 1.00 89.62 168 LYS A O 1
ATOM 1337 N N . HIS A 1 169 ? 7.271 16.132 -9.330 1.00 88.62 169 HIS A N 1
ATOM 1338 C CA . HIS A 1 169 ? 5.997 16.465 -8.664 1.00 88.62 169 HIS A CA 1
ATOM 1339 C C . HIS A 1 169 ? 4.991 17.129 -9.618 1.00 88.62 169 HIS A C 1
ATOM 1341 O O . HIS A 1 169 ? 3.823 16.757 -9.651 1.00 88.62 169 HIS A O 1
ATOM 1347 N N . LYS A 1 170 ? 5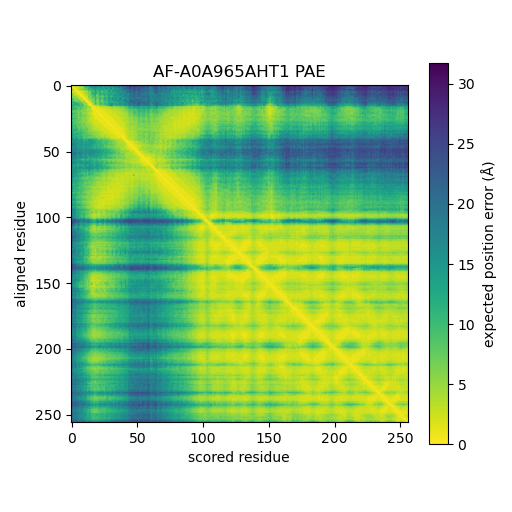.457 18.052 -10.472 1.00 88.69 170 LYS A N 1
ATOM 1348 C CA . LYS A 1 170 ? 4.613 18.727 -11.474 1.00 88.69 170 LYS A CA 1
ATOM 1349 C C . LYS A 1 170 ? 4.048 17.802 -12.561 1.00 88.69 170 LYS A C 1
ATOM 1351 O O . LYS A 1 170 ? 3.098 18.186 -13.229 1.00 88.69 170 LYS A O 1
ATOM 1356 N N . THR A 1 171 ? 4.660 16.635 -12.775 1.00 89.88 171 THR A N 1
ATOM 1357 C CA . THR A 1 171 ? 4.223 15.630 -13.757 1.00 89.88 171 THR A CA 1
ATOM 1358 C C . THR A 1 171 ? 3.627 14.386 -13.088 1.00 89.88 171 THR A C 1
ATOM 1360 O O . THR A 1 171 ? 3.442 13.357 -13.743 1.00 89.88 171 THR A O 1
ATOM 1363 N N . LEU A 1 172 ? 3.340 14.451 -11.780 1.00 91.56 172 LEU A N 1
ATOM 1364 C CA . LEU A 1 172 ? 2.838 13.317 -11.005 1.00 91.56 172 LEU A CA 1
ATOM 1365 C C . LEU A 1 172 ? 1.450 12.876 -11.477 1.00 91.56 172 LEU A C 1
ATOM 1367 O O . LEU A 1 172 ? 1.212 11.683 -11.607 1.00 91.56 172 LEU A O 1
ATOM 1371 N N . ALA A 1 173 ? 0.562 13.819 -11.801 1.00 92.00 173 ALA A N 1
ATOM 1372 C CA . ALA A 1 173 ? -0.789 13.511 -12.280 1.00 92.00 173 ALA A CA 1
ATOM 1373 C C . ALA A 1 173 ? -0.788 12.700 -13.595 1.00 92.00 173 ALA A C 1
ATOM 1375 O O . ALA A 1 173 ? -1.686 11.892 -13.835 1.00 92.00 173 ALA A O 1
ATOM 1376 N N . GLN A 1 174 ? 0.243 12.904 -14.420 1.00 93.88 174 GLN A N 1
ATOM 1377 C CA . GLN A 1 174 ? 0.492 12.203 -15.683 1.00 93.88 174 GLN A CA 1
ATOM 1378 C C . GLN A 1 174 ? 1.357 10.949 -15.507 1.00 93.88 174 GLN A C 1
ATOM 1380 O O . GLN A 1 174 ? 1.581 10.220 -16.470 1.00 93.88 174 GLN A O 1
ATOM 1385 N N . SER A 1 175 ? 1.885 10.704 -14.307 1.00 95.06 175 SER A N 1
ATOM 1386 C CA . SER A 1 175 ? 2.663 9.503 -14.018 1.00 95.06 175 SER A CA 1
ATOM 1387 C C . SER A 1 175 ? 1.711 8.348 -13.736 1.00 95.06 175 SER A C 1
ATOM 1389 O O . SER A 1 175 ? 0.787 8.466 -12.933 1.00 95.06 175 SER A O 1
ATOM 1391 N N . LYS A 1 176 ? 1.936 7.226 -14.404 1.00 95.81 176 LYS A N 1
ATOM 1392 C CA . LYS A 1 176 ? 1.136 6.009 -14.300 1.00 95.81 176 LYS A CA 1
ATOM 1393 C C . LYS A 1 176 ? 2.060 4.824 -14.089 1.00 95.81 176 LYS A C 1
ATOM 1395 O O . LYS A 1 176 ? 3.248 4.882 -14.415 1.00 95.81 176 LYS A O 1
ATOM 1400 N N . ALA A 1 177 ? 1.508 3.754 -13.538 1.00 96.75 177 ALA A N 1
ATOM 1401 C CA . ALA A 1 177 ? 2.248 2.531 -13.319 1.00 96.75 177 ALA A CA 1
ATOM 1402 C C . ALA A 1 177 ? 1.354 1.305 -13.465 1.00 96.75 177 ALA A C 1
ATOM 1404 O O . ALA A 1 177 ? 0.145 1.383 -13.262 1.00 96.75 177 ALA A O 1
ATOM 1405 N N . PHE A 1 178 ? 1.970 0.169 -13.761 1.00 96.12 178 PHE A N 1
ATOM 1406 C CA . PHE A 1 178 ? 1.389 -1.155 -13.564 1.00 96.12 178 PHE A CA 1
ATOM 1407 C C . PHE A 1 178 ? 2.503 -2.162 -13.287 1.00 96.12 178 PHE A C 1
ATOM 1409 O O . PHE A 1 178 ? 3.684 -1.909 -13.544 1.00 96.12 178 PHE A O 1
ATOM 1416 N N . ILE A 1 179 ? 2.119 -3.290 -12.700 1.00 96.50 179 ILE A N 1
ATOM 1417 C CA . ILE A 1 179 ? 3.037 -4.342 -12.278 1.00 96.50 179 ILE A CA 1
ATOM 1418 C C . ILE A 1 179 ? 2.666 -5.608 -13.033 1.00 96.50 179 ILE A C 1
ATOM 1420 O O . ILE A 1 179 ? 1.495 -5.978 -13.091 1.00 96.50 179 ILE A O 1
ATOM 1424 N N . VAL A 1 180 ? 3.672 -6.274 -13.582 1.00 95.50 180 VAL A N 1
ATOM 1425 C CA . VAL A 1 180 ? 3.552 -7.624 -14.132 1.00 95.50 180 VAL A CA 1
ATOM 1426 C C . VAL A 1 180 ? 4.441 -8.535 -13.316 1.00 95.50 180 VAL A C 1
ATOM 1428 O O . VAL A 1 180 ? 5.550 -8.155 -12.959 1.00 95.50 180 VAL A O 1
ATOM 1431 N N . HIS A 1 181 ? 3.967 -9.729 -13.006 1.00 94.62 181 HIS A N 1
ATOM 1432 C CA . HIS A 1 181 ? 4.751 -10.719 -12.289 1.00 94.62 181 HIS A CA 1
ATOM 1433 C C . HIS A 1 181 ? 4.604 -12.089 -12.944 1.00 94.62 181 HIS A C 1
ATOM 1435 O O . HIS A 1 181 ? 3.681 -12.323 -13.728 1.00 94.62 181 HIS A O 1
ATOM 1441 N N . ASP A 1 182 ? 5.530 -12.991 -12.645 1.00 93.44 182 ASP A N 1
ATOM 1442 C CA . ASP A 1 182 ? 5.393 -14.396 -13.011 1.00 93.44 182 ASP A CA 1
ATOM 1443 C C . ASP A 1 182 ? 4.357 -15.106 -12.118 1.00 93.44 182 ASP A C 1
ATOM 1445 O O . ASP A 1 182 ? 3.925 -14.586 -11.087 1.00 93.44 182 ASP A O 1
ATOM 1449 N N . ALA A 1 183 ? 3.955 -16.321 -12.496 1.00 89.44 183 ALA A N 1
ATOM 1450 C CA . ALA A 1 183 ? 2.952 -17.086 -11.751 1.00 89.44 183 ALA A CA 1
ATOM 1451 C C . ALA A 1 183 ? 3.363 -17.375 -10.293 1.00 89.44 183 ALA A C 1
ATOM 1453 O O . ALA A 1 183 ? 2.494 -17.518 -9.436 1.00 89.44 183 ALA A O 1
ATOM 1454 N N . GLY A 1 184 ? 4.670 -17.449 -10.012 1.00 90.88 184 GLY A N 1
ATOM 1455 C CA . GLY A 1 184 ? 5.206 -17.688 -8.673 1.00 90.88 184 GLY A CA 1
ATOM 1456 C C . GLY A 1 184 ? 5.422 -16.431 -7.826 1.00 90.88 184 GLY A C 1
ATOM 1457 O O . GLY A 1 184 ? 5.901 -16.566 -6.700 1.00 90.88 184 GLY A O 1
ATOM 1458 N N . GLU A 1 185 ? 5.125 -15.233 -8.349 1.00 92.19 185 GLU A N 1
ATOM 1459 C CA . GLU A 1 185 ? 5.432 -13.942 -7.706 1.00 92.19 185 GLU A CA 1
ATOM 1460 C C . GLU A 1 185 ? 6.906 -13.852 -7.233 1.00 92.19 185 GLU A C 1
ATOM 1462 O O . GLU A 1 185 ? 7.215 -13.321 -6.159 1.00 92.19 185 GLU A O 1
ATOM 1467 N N . GLN A 1 186 ? 7.817 -14.420 -8.030 1.00 93.94 186 GLN A N 1
ATOM 1468 C CA . GLN A 1 186 ? 9.268 -14.414 -7.825 1.00 93.94 186 GLN A CA 1
ATOM 1469 C C . GLN A 1 186 ? 9.960 -13.330 -8.647 1.00 93.94 186 GLN A C 1
ATOM 1471 O O . GLN A 1 186 ? 11.007 -12.823 -8.244 1.00 93.94 186 GLN A O 1
ATOM 1476 N N . ILE A 1 187 ? 9.385 -12.974 -9.795 1.00 95.50 187 ILE A N 1
ATOM 1477 C CA . ILE A 1 187 ? 9.879 -11.950 -10.706 1.00 95.50 187 ILE A CA 1
ATOM 1478 C C . ILE A 1 187 ? 8.787 -10.904 -10.864 1.00 95.50 187 ILE A C 1
ATOM 1480 O O . ILE A 1 187 ? 7.683 -11.211 -11.303 1.00 95.50 187 ILE A O 1
ATOM 1484 N N . PHE A 1 188 ? 9.128 -9.658 -10.570 1.00 97.12 188 PHE A N 1
ATOM 1485 C CA . PHE A 1 188 ? 8.277 -8.496 -10.757 1.00 97.12 188 PHE A CA 1
ATOM 1486 C C . PHE A 1 188 ? 8.873 -7.585 -11.824 1.00 97.12 188 PHE A C 1
ATOM 1488 O O . PHE A 1 188 ? 10.079 -7.348 -11.871 1.00 97.12 188 PHE A O 1
ATOM 1495 N N . PHE A 1 189 ? 8.003 -7.026 -12.647 1.00 97.81 189 PHE A N 1
ATOM 1496 C CA . PHE A 1 189 ? 8.285 -5.951 -13.575 1.00 97.81 189 PHE A CA 1
ATOM 1497 C C . PHE A 1 189 ? 7.425 -4.763 -13.182 1.00 97.81 189 PHE A C 1
ATOM 1499 O O . PHE A 1 189 ? 6.200 -4.816 -13.289 1.00 97.81 189 PHE A O 1
ATOM 1506 N N . VAL A 1 190 ? 8.064 -3.692 -12.722 1.00 98.00 190 VAL A N 1
ATOM 1507 C CA . VAL A 1 190 ? 7.386 -2.423 -12.456 1.00 98.00 190 VAL A CA 1
ATOM 1508 C C . VAL A 1 190 ? 7.568 -1.539 -13.670 1.00 98.00 190 VAL A C 1
ATOM 1510 O O . VAL A 1 190 ? 8.696 -1.183 -14.011 1.00 98.00 190 VAL A O 1
ATOM 1513 N N . ILE A 1 191 ? 6.461 -1.198 -14.320 1.00 97.69 191 ILE A N 1
ATOM 1514 C CA . ILE A 1 191 ? 6.445 -0.349 -15.505 1.00 97.69 191 ILE A CA 1
ATOM 1515 C C . ILE A 1 191 ? 5.855 0.986 -15.080 1.00 97.69 191 ILE A C 1
ATOM 1517 O O . ILE A 1 191 ? 4.683 1.064 -14.720 1.00 97.69 191 ILE A O 1
ATOM 1521 N N . LEU A 1 192 ? 6.681 2.026 -15.093 1.00 97.56 192 LEU A N 1
ATOM 1522 C CA . LEU A 1 192 ? 6.283 3.411 -14.872 1.00 97.56 192 LEU A CA 1
ATOM 1523 C C . LEU A 1 192 ? 6.283 4.117 -16.222 1.00 97.56 192 LEU A C 1
ATOM 1525 O O . LEU A 1 192 ? 7.208 3.921 -17.010 1.00 97.56 192 LEU A O 1
ATOM 1529 N N . TYR A 1 193 ? 5.299 4.965 -16.484 1.00 95.56 193 TYR A N 1
ATOM 1530 C CA . TYR A 1 193 ? 5.333 5.855 -17.638 1.00 95.56 193 TYR A CA 1
ATOM 1531 C C . TYR A 1 193 ? 4.770 7.226 -17.295 1.00 95.56 193 TYR A C 1
ATOM 1533 O O . TYR A 1 193 ? 3.987 7.378 -16.357 1.00 95.56 193 TYR A O 1
ATOM 1541 N N . ASN A 1 194 ? 5.187 8.237 -18.051 1.00 93.88 194 ASN A N 1
ATOM 1542 C CA . ASN A 1 194 ? 4.640 9.582 -17.951 1.00 93.88 194 ASN A CA 1
ATOM 1543 C C . ASN A 1 194 ? 3.902 9.936 -19.241 1.00 93.88 194 ASN A C 1
ATOM 1545 O O . ASN A 1 194 ? 4.499 9.877 -20.312 1.00 93.88 194 ASN A O 1
ATOM 1549 N N . GLU A 1 195 ? 2.630 10.319 -19.137 1.00 92.81 195 GLU A N 1
ATOM 1550 C CA . GLU A 1 195 ? 1.797 10.732 -20.276 1.00 92.81 195 GLU A CA 1
ATOM 1551 C C . GLU A 1 195 ? 2.250 12.068 -20.893 1.00 92.81 195 GLU A C 1
ATOM 1553 O O . GLU A 1 195 ? 1.864 12.402 -22.014 1.00 92.81 195 GLU A O 1
ATOM 1558 N N . ASN A 1 196 ? 3.102 12.830 -20.200 1.00 90.38 196 ASN A N 1
ATOM 1559 C CA . ASN A 1 196 ? 3.697 14.041 -20.745 1.00 90.38 196 ASN A CA 1
ATOM 1560 C C . ASN A 1 196 ? 4.830 13.707 -21.731 1.00 90.38 196 ASN A C 1
ATOM 1562 O O . ASN A 1 196 ? 5.861 13.141 -21.356 1.00 90.38 196 ASN A O 1
ATOM 1566 N N . LYS A 1 197 ? 4.654 14.100 -22.995 1.00 88.00 197 LYS A N 1
ATOM 1567 C CA . LYS A 1 197 ? 5.625 13.856 -24.066 1.00 88.00 197 LYS A CA 1
ATOM 1568 C C . LYS A 1 197 ? 6.804 14.828 -23.993 1.00 88.00 197 LYS A C 1
ATOM 1570 O O . LYS A 1 197 ? 6.634 16.037 -23.865 1.00 88.00 197 LYS A O 1
ATOM 1575 N N . VAL A 1 198 ? 8.015 14.305 -24.175 1.00 85.25 198 VAL A N 1
ATOM 1576 C CA . VAL A 1 198 ? 9.247 15.084 -24.350 1.00 85.25 198 VAL A CA 1
ATOM 1577 C C . VAL A 1 198 ? 9.837 14.748 -25.715 1.00 85.25 198 VAL A C 1
ATOM 1579 O O . VAL A 1 198 ? 10.324 13.636 -25.923 1.00 85.25 198 VAL A O 1
ATOM 1582 N N . LYS A 1 199 ? 9.830 15.721 -26.638 1.00 85.44 199 LYS A N 1
ATOM 1583 C CA . LYS A 1 199 ? 10.183 15.513 -28.058 1.00 85.44 199 LYS A CA 1
ATOM 1584 C C . LYS A 1 199 ? 9.321 14.406 -28.693 1.00 85.44 199 LYS A C 1
ATOM 1586 O O . LYS A 1 199 ? 9.852 13.425 -29.202 1.00 85.44 199 LYS A O 1
ATOM 1591 N N . ASP A 1 200 ? 8.001 14.535 -28.542 1.00 88.56 200 ASP A N 1
ATOM 1592 C CA . ASP A 1 200 ? 6.956 13.626 -29.048 1.00 88.56 200 ASP A CA 1
ATOM 1593 C C . ASP A 1 200 ? 6.966 12.182 -28.529 1.00 88.56 200 ASP A C 1
ATOM 1595 O O . ASP A 1 200 ? 6.116 11.379 -28.921 1.00 88.56 200 ASP A O 1
ATOM 1599 N N . LYS A 1 201 ? 7.845 11.866 -27.574 1.00 91.69 201 LYS A N 1
ATOM 1600 C CA . LYS A 1 201 ? 7.925 10.547 -26.942 1.00 91.69 201 LYS A CA 1
ATOM 1601 C C . LYS A 1 201 ? 7.586 10.594 -25.460 1.00 91.69 201 LYS A C 1
ATOM 1603 O O . LYS A 1 201 ? 7.927 11.550 -24.767 1.00 91.69 201 LYS A O 1
ATOM 1608 N N . LEU A 1 202 ? 6.951 9.539 -24.972 1.00 92.50 202 LEU A N 1
ATOM 1609 C CA . LEU A 1 202 ? 6.698 9.286 -23.561 1.00 92.50 202 LEU A CA 1
ATOM 1610 C C . LEU A 1 202 ? 7.918 8.626 -22.931 1.00 92.50 202 LEU A C 1
ATOM 1612 O O . LEU A 1 202 ? 8.517 7.720 -23.516 1.00 92.50 202 LEU A O 1
ATOM 1616 N N . THR A 1 203 ? 8.260 9.060 -21.726 1.00 93.50 203 THR A N 1
ATOM 1617 C CA . THR A 1 203 ? 9.253 8.384 -20.894 1.00 93.50 203 THR A CA 1
ATOM 1618 C C . THR A 1 203 ? 8.616 7.156 -20.256 1.00 93.50 203 THR A C 1
ATOM 1620 O O . THR A 1 203 ? 7.560 7.264 -19.631 1.00 93.50 203 THR A O 1
ATOM 1623 N N . VAL A 1 204 ? 9.296 6.015 -20.353 1.00 95.31 204 VAL A N 1
ATOM 1624 C CA . VAL A 1 204 ? 8.930 4.770 -19.674 1.00 95.31 204 VAL A CA 1
ATOM 1625 C C . VAL A 1 204 ? 10.144 4.252 -18.914 1.00 95.31 204 VAL A C 1
ATOM 1627 O O . VAL A 1 204 ? 11.253 4.220 -19.445 1.00 95.31 204 VAL A O 1
ATOM 1630 N N . THR A 1 205 ? 9.935 3.847 -17.666 1.00 96.69 205 THR A N 1
ATOM 1631 C CA . THR A 1 205 ? 10.916 3.116 -16.862 1.00 96.69 205 THR A CA 1
ATOM 1632 C C . THR A 1 205 ? 10.389 1.714 -16.626 1.00 96.69 205 THR A C 1
ATOM 1634 O O . THR A 1 205 ? 9.249 1.559 -16.195 1.00 96.69 205 THR A O 1
ATOM 1637 N N . VAL A 1 206 ? 11.225 0.705 -16.846 1.00 97.56 206 VAL A N 1
ATOM 1638 C CA . VAL A 1 206 ? 10.924 -0.674 -16.461 1.00 97.56 206 VAL A CA 1
ATOM 1639 C C . VAL A 1 206 ? 12.004 -1.177 -15.531 1.00 97.56 206 VAL A C 1
ATOM 1641 O O . VAL A 1 206 ? 13.182 -1.162 -15.883 1.00 97.56 206 VAL A O 1
ATOM 1644 N N . ALA A 1 207 ? 11.585 -1.644 -14.362 1.00 98.00 207 ALA A N 1
ATOM 1645 C CA . ALA A 1 207 ? 12.452 -2.292 -13.395 1.00 98.00 207 ALA A CA 1
ATOM 1646 C C . ALA A 1 207 ? 12.084 -3.767 -13.272 1.00 98.00 207 ALA A C 1
ATOM 1648 O O . ALA A 1 207 ? 10.926 -4.089 -13.008 1.00 98.00 207 ALA A O 1
ATOM 1649 N N . LYS A 1 208 ? 13.073 -4.648 -13.439 1.00 97.56 208 LYS A N 1
ATOM 1650 C CA . LYS A 1 208 ? 12.955 -6.075 -13.136 1.00 97.56 208 LYS A CA 1
ATOM 1651 C C . LYS A 1 208 ? 13.495 -6.333 -11.739 1.00 97.56 208 LYS A C 1
ATOM 1653 O O . LYS A 1 208 ? 14.637 -5.986 -11.437 1.00 97.56 208 LYS A O 1
ATOM 1658 N N . ILE A 1 209 ? 12.685 -6.962 -10.904 1.00 97.75 209 ILE A N 1
ATOM 1659 C CA . ILE A 1 209 ? 12.961 -7.192 -9.491 1.00 97.75 209 ILE A CA 1
ATOM 1660 C C . ILE A 1 209 ? 12.722 -8.670 -9.191 1.00 97.75 209 ILE A C 1
ATOM 1662 O O . ILE A 1 209 ? 11.654 -9.198 -9.487 1.00 97.75 209 ILE A O 1
ATOM 1666 N N . TYR A 1 210 ? 13.710 -9.333 -8.604 1.00 96.38 210 TYR A N 1
ATOM 1667 C CA . TYR A 1 210 ? 13.551 -10.654 -8.014 1.00 96.38 210 TYR A CA 1
ATOM 1668 C C . TYR A 1 210 ? 13.136 -10.515 -6.556 1.00 96.38 210 TYR A C 1
ATOM 1670 O O . TYR A 1 210 ? 13.653 -9.659 -5.838 1.00 96.38 210 TYR A O 1
ATOM 1678 N N . ARG A 1 211 ? 12.236 -11.383 -6.092 1.00 94.50 211 ARG A N 1
ATOM 1679 C CA . ARG A 1 211 ? 11.838 -11.401 -4.680 1.00 94.50 211 ARG A CA 1
ATOM 1680 C C . ARG A 1 211 ? 13.017 -11.723 -3.755 1.00 94.50 211 ARG A C 1
ATOM 1682 O O . ARG A 1 211 ? 13.099 -11.145 -2.680 1.00 94.50 211 ARG A O 1
ATOM 1689 N N . SER A 1 212 ? 13.907 -12.625 -4.176 1.00 92.69 212 SER A N 1
ATOM 1690 C CA . SER A 1 212 ? 15.081 -13.053 -3.402 1.00 92.69 212 SER A CA 1
ATOM 1691 C C . SER A 1 212 ? 16.245 -12.066 -3.488 1.00 92.69 212 SER A C 1
ATOM 1693 O O . SER A 1 212 ? 16.819 -11.704 -2.466 1.00 92.69 212 SER A O 1
ATOM 1695 N N . ASP A 1 213 ? 16.573 -11.626 -4.706 1.00 91.50 213 ASP A N 1
ATOM 1696 C CA . ASP A 1 213 ? 17.841 -10.938 -4.992 1.00 91.50 213 ASP A CA 1
ATOM 1697 C C . ASP A 1 213 ? 17.669 -9.415 -5.121 1.00 91.50 213 ASP A C 1
ATOM 1699 O O . ASP A 1 213 ? 18.642 -8.673 -5.243 1.00 91.50 213 ASP A O 1
ATOM 1703 N N . GLY A 1 214 ? 16.425 -8.929 -5.107 1.00 94.94 214 GLY A N 1
ATOM 1704 C CA . GLY A 1 214 ? 16.101 -7.518 -5.260 1.00 94.94 214 GLY A CA 1
ATOM 1705 C C . GLY A 1 214 ? 16.194 -7.032 -6.707 1.00 94.94 214 GLY A C 1
ATOM 1706 O O . GLY A 1 214 ? 15.763 -7.703 -7.645 1.00 94.94 214 GLY A O 1
ATOM 1707 N N . LEU A 1 215 ? 16.680 -5.805 -6.903 1.00 97.06 215 LEU A N 1
ATOM 1708 C CA . LEU A 1 215 ? 16.707 -5.160 -8.217 1.00 97.06 215 LEU A CA 1
ATOM 1709 C C . LEU A 1 215 ? 17.700 -5.854 -9.163 1.00 97.06 215 LEU A C 1
ATOM 1711 O O . LEU A 1 215 ? 18.907 -5.789 -8.952 1.00 97.06 215 LEU A O 1
ATOM 1715 N N . ALA A 1 216 ? 17.198 -6.437 -10.253 1.00 96.19 216 ALA A N 1
ATOM 1716 C CA . ALA A 1 216 ? 18.033 -7.016 -11.303 1.00 96.19 216 ALA A CA 1
ATOM 1717 C C . ALA A 1 216 ? 18.546 -5.943 -12.271 1.00 96.19 216 ALA A C 1
ATOM 1719 O O . ALA A 1 216 ? 19.729 -5.893 -12.596 1.00 96.19 216 ALA A O 1
ATOM 1720 N N . TRP A 1 217 ? 17.638 -5.090 -12.750 1.00 96.31 217 TRP A N 1
ATOM 1721 C CA . TRP A 1 217 ? 17.947 -3.938 -13.595 1.00 96.31 217 TRP A CA 1
ATOM 1722 C C . TRP A 1 217 ? 16.779 -2.950 -13.603 1.00 96.31 217 TRP A C 1
ATOM 1724 O O . TRP A 1 217 ? 15.633 -3.319 -13.347 1.00 96.31 217 TRP A O 1
ATOM 1734 N N . SER A 1 218 ? 17.073 -1.693 -13.934 1.00 97.12 218 SER A N 1
ATOM 1735 C CA . SER A 1 218 ? 16.086 -0.653 -14.231 1.00 97.12 218 SER A CA 1
ATOM 1736 C C . SER A 1 218 ? 16.536 0.087 -15.481 1.00 97.12 218 SER A C 1
ATOM 1738 O O . SER A 1 218 ? 17.626 0.655 -15.491 1.00 97.12 218 SER A O 1
ATOM 1740 N N . ASN A 1 219 ? 15.720 0.044 -16.530 1.00 95.94 219 ASN A N 1
ATOM 1741 C CA . ASN A 1 219 ? 16.028 0.655 -17.816 1.00 95.94 219 ASN A CA 1
ATOM 1742 C C . ASN A 1 219 ? 14.957 1.665 -18.208 1.00 95.94 219 ASN A C 1
ATOM 1744 O O . ASN A 1 219 ? 13.776 1.527 -17.879 1.00 95.94 219 ASN A O 1
ATOM 1748 N N . HIS A 1 220 ? 15.390 2.675 -18.953 1.00 94.06 220 HIS A N 1
ATOM 1749 C CA . HIS A 1 220 ? 14.550 3.774 -19.404 1.00 94.06 220 HIS A CA 1
ATOM 1750 C C . HIS A 1 220 ? 14.491 3.773 -20.920 1.00 94.06 220 HIS A C 1
ATOM 1752 O O . HIS A 1 220 ? 15.515 3.660 -21.595 1.00 94.06 220 HIS A O 1
ATOM 1758 N N . PHE A 1 221 ? 13.294 3.924 -21.463 1.00 91.94 221 PHE A N 1
ATOM 1759 C CA . PHE A 1 221 ? 13.086 3.993 -22.897 1.00 91.94 221 PHE A CA 1
ATOM 1760 C C . PHE A 1 221 ? 12.028 5.032 -23.240 1.00 91.94 221 PHE A C 1
ATOM 1762 O O . PHE A 1 221 ? 11.297 5.541 -22.389 1.00 91.94 221 PHE A O 1
ATOM 1769 N N . LYS A 1 222 ? 12.012 5.395 -24.520 1.00 92.81 222 LYS A N 1
ATOM 1770 C CA . LYS A 1 222 ? 11.116 6.401 -25.068 1.00 92.81 222 LYS A CA 1
ATOM 1771 C C . LYS A 1 222 ? 10.190 5.749 -26.075 1.00 92.81 222 LYS A C 1
ATOM 1773 O O . LYS A 1 222 ? 10.671 5.193 -27.062 1.00 92.81 222 LYS A O 1
ATOM 1778 N N . VAL A 1 223 ? 8.891 5.854 -25.834 1.00 92.69 223 VAL A N 1
ATOM 1779 C CA . VAL A 1 223 ? 7.844 5.261 -2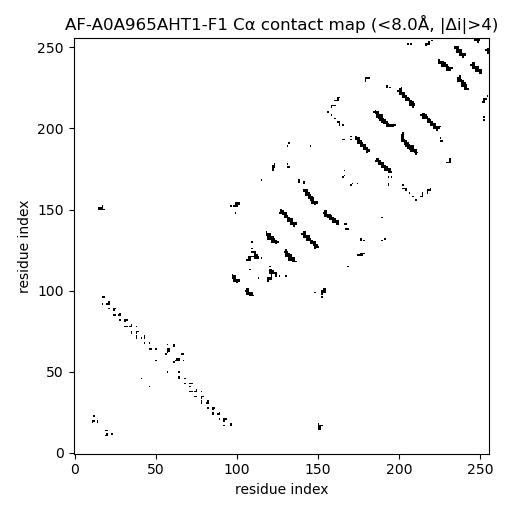6.677 1.00 92.69 223 VAL A CA 1
ATOM 1780 C C . VAL A 1 223 ? 6.946 6.333 -27.270 1.00 92.69 223 VAL A C 1
ATOM 1782 O O . VAL A 1 223 ? 6.836 7.430 -26.731 1.00 92.69 223 VAL A O 1
ATOM 1785 N N . ASP A 1 224 ? 6.280 6.022 -28.374 1.00 91.44 224 ASP A N 1
ATOM 1786 C CA . ASP A 1 224 ? 5.463 7.005 -29.094 1.00 91.44 224 ASP A CA 1
ATOM 1787 C C . ASP A 1 224 ? 4.007 7.060 -28.565 1.00 91.44 224 ASP A C 1
ATOM 1789 O O . ASP A 1 224 ? 3.313 8.070 -28.743 1.00 91.44 224 ASP A O 1
ATOM 1793 N N . MET A 1 225 ? 3.563 6.013 -27.850 1.00 91.62 225 MET A N 1
ATOM 1794 C CA . MET A 1 225 ? 2.235 5.900 -27.230 1.00 91.62 225 MET A CA 1
ATOM 1795 C C . MET A 1 225 ? 2.260 5.235 -25.845 1.00 91.62 225 MET A C 1
ATOM 1797 O O . MET A 1 225 ? 3.229 4.549 -25.520 1.00 91.62 225 MET A O 1
ATOM 1801 N N . PRO A 1 226 ? 1.217 5.438 -25.014 1.00 93.56 226 PRO A N 1
ATOM 1802 C CA . PRO A 1 226 ? 1.164 4.876 -23.670 1.00 93.56 226 PRO A CA 1
ATOM 1803 C C . PRO A 1 226 ? 1.212 3.342 -23.683 1.00 93.56 226 PRO A C 1
ATOM 1805 O O . PRO A 1 226 ? 0.514 2.721 -24.492 1.00 93.56 226 PRO A O 1
ATOM 1808 N N . PRO A 1 227 ? 1.986 2.722 -22.777 1.00 95.19 227 PRO A N 1
ATOM 1809 C CA . PRO A 1 227 ? 1.867 1.299 -22.495 1.00 95.19 227 PRO A CA 1
ATOM 1810 C C . PRO A 1 227 ? 0.474 0.966 -21.942 1.00 95.19 227 PRO A C 1
ATOM 1812 O O . PRO A 1 227 ? -0.016 1.654 -21.050 1.00 95.19 227 PRO A O 1
ATOM 1815 N N . ALA A 1 228 ? -0.144 -0.095 -22.456 1.00 94.12 228 ALA A N 1
ATOM 1816 C CA . ALA A 1 228 ? -1.472 -0.558 -22.051 1.00 94.12 228 ALA A CA 1
ATOM 1817 C C . ALA A 1 228 ? -1.416 -1.862 -21.242 1.00 94.12 228 ALA A C 1
ATOM 1819 O O . ALA A 1 228 ? -2.171 -2.041 -20.289 1.00 94.12 228 ALA A O 1
ATOM 1820 N N . SER A 1 229 ? -0.519 -2.780 -21.604 1.00 94.50 229 SER A N 1
ATOM 1821 C CA . SER A 1 229 ? -0.326 -4.047 -20.894 1.00 94.50 229 SER A CA 1
ATOM 1822 C C . SER A 1 229 ? 1.106 -4.550 -21.047 1.00 94.50 229 SER A C 1
ATOM 1824 O O . SER A 1 229 ? 1.878 -4.034 -21.857 1.00 94.50 229 SER A O 1
ATOM 1826 N N . ALA A 1 230 ? 1.483 -5.566 -20.273 1.00 95.75 230 ALA A N 1
ATOM 1827 C CA . ALA A 1 230 ? 2.701 -6.313 -20.544 1.00 95.75 230 ALA A CA 1
ATOM 1828 C C . ALA A 1 230 ? 2.555 -7.790 -20.168 1.00 95.75 230 ALA A C 1
ATOM 1830 O O . ALA A 1 230 ? 1.701 -8.171 -19.366 1.00 95.75 230 ALA A O 1
ATOM 1831 N N . THR A 1 231 ? 3.388 -8.634 -20.766 1.00 95.44 231 THR A N 1
ATOM 1832 C CA . THR A 1 231 ? 3.412 -10.077 -20.512 1.00 95.44 231 THR A CA 1
ATOM 1833 C C . THR A 1 231 ? 4.849 -10.569 -20.516 1.00 95.44 231 THR A C 1
ATOM 1835 O O . THR A 1 231 ? 5.642 -10.179 -21.371 1.00 95.44 231 THR A O 1
ATOM 1838 N N . PHE A 1 232 ? 5.189 -11.425 -19.557 1.00 94.19 232 PHE A N 1
ATOM 1839 C CA . PHE A 1 232 ? 6.504 -12.044 -19.465 1.00 94.19 232 PHE A CA 1
ATOM 1840 C C . PHE A 1 232 ? 6.444 -13.478 -20.001 1.00 94.19 232 PHE A C 1
ATOM 1842 O O . PHE A 1 232 ? 5.748 -14.319 -19.434 1.00 94.19 232 PHE A O 1
ATOM 1849 N N . VAL A 1 233 ? 7.147 -13.750 -21.104 1.00 91.31 233 VAL A N 1
ATOM 1850 C CA . VAL A 1 233 ? 7.146 -15.055 -21.789 1.00 91.31 233 VAL A CA 1
ATOM 1851 C C . VAL A 1 233 ? 8.563 -15.381 -22.248 1.00 91.31 233 VAL A C 1
ATOM 1853 O O . VAL A 1 233 ? 9.250 -14.527 -22.797 1.00 91.31 233 VAL A O 1
ATOM 1856 N N . ASN A 1 234 ? 9.016 -16.619 -22.032 1.00 87.31 234 ASN A N 1
ATOM 1857 C CA . ASN A 1 234 ? 10.320 -17.116 -22.502 1.00 87.31 234 ASN A CA 1
ATOM 1858 C C . ASN A 1 234 ? 11.530 -16.239 -22.110 1.00 87.31 234 ASN A C 1
ATOM 1860 O O . ASN A 1 234 ? 12.510 -16.153 -22.845 1.00 87.31 234 ASN A O 1
ATOM 1864 N N . GLY A 1 235 ? 11.480 -15.591 -20.942 1.00 86.62 235 GLY A N 1
ATOM 1865 C CA . GLY A 1 235 ? 12.570 -14.737 -20.460 1.00 86.62 235 GLY A CA 1
ATOM 1866 C C . GLY A 1 235 ? 12.568 -13.312 -21.021 1.00 86.62 235 GLY A C 1
ATOM 1867 O O . GLY A 1 235 ? 13.466 -12.540 -20.677 1.00 86.62 235 GLY A O 1
ATOM 1868 N N . GLU A 1 236 ? 11.565 -12.951 -21.820 1.00 92.81 236 GLU A N 1
ATOM 1869 C CA . GLU A 1 236 ? 11.386 -11.622 -22.403 1.00 92.81 236 GLU A CA 1
ATOM 1870 C C . GLU A 1 236 ? 10.119 -10.957 -21.860 1.00 92.81 236 GLU A C 1
ATOM 1872 O O . GLU A 1 236 ? 9.096 -11.612 -21.638 1.00 92.81 236 GLU A O 1
ATOM 1877 N N . LEU A 1 237 ? 10.185 -9.643 -21.639 1.00 96.12 237 LEU A N 1
ATOM 1878 C CA . LEU A 1 237 ? 9.014 -8.839 -21.303 1.00 96.12 237 LEU A CA 1
ATOM 1879 C C . LEU A 1 237 ? 8.500 -8.164 -22.573 1.00 96.12 237 LEU A C 1
ATOM 1881 O O . LEU A 1 237 ? 9.202 -7.368 -23.190 1.00 96.12 237 LEU A O 1
ATOM 1885 N N . ILE A 1 238 ? 7.258 -8.455 -22.935 1.00 96.19 238 ILE A N 1
ATOM 1886 C CA . ILE A 1 238 ? 6.564 -7.837 -24.060 1.00 96.19 238 ILE A CA 1
ATOM 1887 C C . ILE A 1 238 ? 5.640 -6.769 -23.489 1.00 96.19 238 ILE A C 1
ATOM 1889 O O . ILE A 1 238 ? 4.652 -7.100 -22.838 1.00 96.19 238 ILE A O 1
ATOM 1893 N N . VAL A 1 239 ? 5.956 -5.498 -23.719 1.00 96.31 239 VAL A N 1
ATOM 1894 C CA . VAL A 1 239 ? 5.099 -4.363 -23.360 1.00 96.31 239 VAL A CA 1
ATOM 1895 C C . VAL A 1 239 ? 4.277 -3.984 -24.587 1.00 96.31 239 VAL A C 1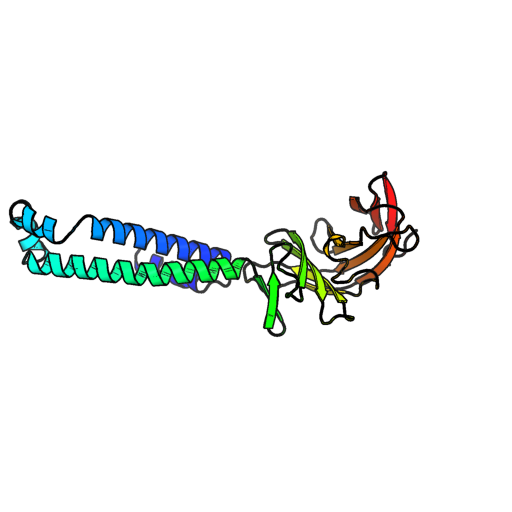
ATOM 1897 O O . VAL A 1 239 ? 4.843 -3.718 -25.644 1.00 96.31 239 VAL A O 1
ATOM 1900 N N . THR A 1 240 ? 2.954 -3.965 -24.457 1.00 95.88 240 THR A N 1
ATOM 1901 C CA . THR A 1 240 ? 2.023 -3.646 -25.547 1.00 95.88 240 THR A CA 1
ATOM 1902 C C . THR A 1 240 ? 1.457 -2.248 -25.335 1.00 95.88 240 THR A C 1
ATOM 1904 O O . THR A 1 240 ? 0.963 -1.932 -24.250 1.00 95.88 240 THR A O 1
ATOM 1907 N N . GLY A 1 241 ? 1.566 -1.398 -26.352 1.00 93.62 241 GLY A N 1
ATOM 1908 C CA . GLY A 1 241 ? 0.982 -0.064 -26.405 1.00 93.62 241 GLY A CA 1
ATOM 1909 C C . GLY A 1 241 ? -0.522 -0.092 -26.663 1.00 93.62 241 GLY A C 1
ATOM 1910 O O . GLY A 1 241 ? -1.102 -1.132 -26.961 1.00 93.62 241 GLY A O 1
ATOM 1911 N N . LEU A 1 242 ? -1.158 1.072 -26.551 1.00 88.44 242 LEU A N 1
ATOM 1912 C CA . LEU A 1 242 ? -2.600 1.230 -26.777 1.00 88.44 242 LEU A CA 1
ATOM 1913 C C . LEU A 1 242 ? -3.045 0.957 -28.233 1.00 88.44 242 LEU A C 1
ATOM 1915 O O . LEU A 1 242 ? -4.231 0.788 -28.486 1.00 88.44 242 LEU A O 1
ATOM 1919 N N . ASP A 1 243 ? -2.109 0.934 -29.181 1.00 89.62 243 ASP A N 1
ATOM 1920 C CA . ASP A 1 243 ? -2.303 0.675 -30.615 1.00 89.62 243 ASP A CA 1
ATOM 1921 C C . ASP A 1 243 ? -1.825 -0.727 -31.046 1.00 89.62 243 ASP A C 1
ATOM 1923 O O . ASP A 1 243 ? -1.546 -0.954 -32.221 1.00 89.62 243 ASP A O 1
ATOM 1927 N N . ASP A 1 244 ? -1.644 -1.643 -30.091 1.00 89.38 244 ASP A N 1
ATOM 1928 C CA . ASP A 1 244 ? -1.053 -2.974 -30.282 1.00 89.38 244 ASP A CA 1
ATOM 1929 C C . ASP A 1 244 ? 0.428 -2.990 -30.717 1.00 89.38 244 ASP A C 1
ATOM 1931 O O . ASP A 1 244 ? 0.991 -4.066 -30.967 1.00 89.38 244 ASP A O 1
ATOM 1935 N N . LYS A 1 245 ? 1.122 -1.839 -30.737 1.00 93.00 245 LYS A N 1
ATOM 1936 C CA . LYS A 1 245 ? 2.580 -1.801 -30.924 1.00 93.00 245 LYS A CA 1
ATOM 1937 C C . LYS A 1 245 ? 3.268 -2.498 -29.756 1.00 93.00 245 LYS A C 1
ATOM 1939 O O . LYS A 1 245 ? 2.960 -2.248 -28.594 1.00 93.00 245 LYS A O 1
ATOM 1944 N N . LYS A 1 246 ? 4.236 -3.364 -30.053 1.00 94.06 246 LYS A N 1
ATOM 1945 C CA . LYS A 1 246 ? 4.959 -4.147 -29.042 1.00 94.06 246 LYS A CA 1
ATOM 1946 C C . LYS A 1 246 ? 6.389 -3.652 -28.887 1.00 94.06 246 LYS A C 1
ATOM 1948 O O . LYS A 1 246 ? 7.096 -3.484 -29.878 1.00 94.06 246 LYS A O 1
ATOM 1953 N N . TRP A 1 247 ? 6.824 -3.489 -27.644 1.00 94.88 247 TRP A N 1
ATOM 1954 C CA . TRP A 1 247 ? 8.220 -3.282 -27.270 1.00 94.88 247 TRP A CA 1
ATOM 1955 C C . TRP A 1 247 ? 8.697 -4.506 -26.496 1.00 94.88 247 TRP A C 1
ATOM 1957 O O . TRP A 1 247 ? 8.141 -4.837 -25.448 1.00 94.88 247 TRP A O 1
ATOM 1967 N N . VAL A 1 248 ? 9.704 -5.197 -27.029 1.00 94.88 248 VAL A N 1
ATOM 1968 C CA . VAL A 1 248 ? 10.223 -6.436 -26.442 1.00 94.88 248 VAL A CA 1
ATOM 1969 C C . VAL A 1 248 ? 11.523 -6.133 -25.715 1.00 94.88 248 VAL A C 1
ATOM 1971 O O . VAL A 1 248 ? 12.472 -5.628 -26.310 1.00 94.88 248 VAL A O 1
ATOM 1974 N N . LEU A 1 249 ? 11.560 -6.439 -24.424 1.00 95.81 249 LEU A N 1
ATOM 1975 C CA . LEU A 1 249 ? 12.725 -6.288 -23.563 1.00 95.81 249 LEU A CA 1
ATOM 1976 C C . LEU A 1 249 ? 13.340 -7.665 -23.321 1.00 95.81 249 LEU A C 1
ATOM 1978 O O . LEU A 1 249 ? 12.659 -8.585 -22.859 1.00 95.81 249 LEU A O 1
ATOM 1982 N N . ASP A 1 250 ? 14.629 -7.800 -23.626 1.00 92.88 250 ASP A N 1
ATOM 1983 C CA . ASP A 1 250 ? 15.372 -9.034 -23.377 1.00 92.88 250 ASP A CA 1
ATOM 1984 C C . ASP A 1 250 ? 15.609 -9.283 -21.871 1.00 92.88 250 ASP A C 1
ATOM 1986 O O . ASP A 1 250 ? 15.247 -8.487 -21.000 1.00 92.88 250 ASP A O 1
ATOM 1990 N N . LYS A 1 251 ? 16.279 -10.392 -21.541 1.00 90.19 251 LYS A N 1
ATOM 1991 C CA . LYS A 1 251 ? 16.614 -10.759 -20.154 1.00 90.19 251 LYS A CA 1
ATOM 1992 C C . LYS A 1 251 ? 17.407 -9.690 -19.380 1.00 90.19 251 LYS A C 1
ATOM 1994 O O . LYS A 1 251 ? 17.337 -9.670 -18.148 1.00 90.19 251 LYS A O 1
ATOM 1999 N N . ASN A 1 252 ? 18.130 -8.819 -20.089 1.00 90.88 252 ASN A N 1
ATOM 2000 C CA . ASN A 1 252 ? 18.939 -7.720 -19.554 1.00 90.88 252 ASN A CA 1
ATOM 2001 C C . ASN A 1 252 ? 18.209 -6.362 -19.640 1.00 90.88 252 ASN A C 1
ATOM 2003 O O . ASN A 1 252 ? 18.797 -5.321 -19.346 1.00 90.88 252 ASN A O 1
ATOM 2007 N N . GLY A 1 253 ? 16.950 -6.365 -20.085 1.00 89.38 253 GLY A N 1
ATOM 2008 C CA . GLY A 1 253 ? 16.111 -5.187 -20.245 1.00 89.38 253 GLY A CA 1
ATOM 2009 C C . GLY A 1 253 ? 16.477 -4.310 -21.442 1.00 89.38 253 GLY A C 1
ATOM 2010 O O . GLY A 1 253 ? 16.096 -3.139 -21.456 1.00 89.38 253 GLY A O 1
ATOM 2011 N N . LYS A 1 254 ? 17.224 -4.822 -22.428 1.00 91.50 254 LYS A N 1
ATOM 2012 C CA . LYS A 1 254 ? 17.469 -4.096 -23.681 1.00 91.50 254 LYS A CA 1
ATOM 2013 C C . LYS A 1 254 ? 16.255 -4.238 -24.593 1.00 91.50 254 LYS A C 1
ATOM 2015 O O . LYS A 1 254 ? 15.778 -5.349 -24.813 1.00 91.50 254 LYS A O 1
ATOM 2020 N N . MET A 1 255 ? 15.775 -3.111 -25.114 1.00 90.25 255 MET A N 1
ATOM 2021 C CA . MET A 1 255 ? 14.682 -3.085 -26.084 1.00 90.25 255 MET A CA 1
ATOM 2022 C C . MET A 1 255 ? 15.194 -3.559 -27.450 1.00 90.25 255 MET A C 1
ATOM 2024 O O . MET A 1 255 ? 16.218 -3.054 -27.919 1.00 90.25 255 MET A O 1
ATOM 2028 N N . LYS A 1 256 ? 14.502 -4.534 -28.042 1.00 84.06 256 LYS A N 1
ATOM 2029 C CA . LYS A 1 256 ? 14.742 -5.037 -29.400 1.00 84.06 256 LYS A CA 1
ATOM 2030 C C . LYS A 1 256 ? 13.992 -4.222 -30.446 1.00 84.06 256 LYS A C 1
ATOM 2032 O O . LYS A 1 256 ? 12.871 -3.758 -30.134 1.00 84.06 256 LYS A O 1
#

Sequence (256 aa):
NYRSDLAAHVLLKDSANIPLKLNLAKQEMNTVKVLDSLAKALPVSLIDERAGDYEYFIKNTYNQASVLKSYVRGLQEFAEREMALKDFEVKFRTKGINWLIVEEGDSVSLQLNPGLDKAYQPLVVMPEKYTAGLHFKDSVAISGYLYGITLSRKPDLAIKFPIDVGYKHKTLAQSKAFIVHDAGEQIFFVILYNENKVKDKLTVTVAKIYRSDGLAWSNHFKVDMPPASATFVNGELIVTGLDDKKWVLDKNGKMK

Nearest PDB structures (foldseek):
  4u1f-assembly1_B  TM=4.923E-01  e=2.527E-01  Saccharomyces cerevisiae S288C
  4uer-assembly1_b  TM=5.542E-01  e=4.129E-01  Lachancea kluyveri
  4u1f-assembly1_A  TM=5.540E-01  e=8.858E-01  Saccharomyces cerevisiae S288C
  6fyx-assembly1_p  TM=5.050E-01  e=8.388E-01  Saccharomyces cerevisiae S288C
  6zu9-assembly1_p  TM=5.040E-01  e=9.879E-01  Saccharomyces cerevisiae S288C

Solvent-accessible surface area (backbone atoms only — not comparable to full-atom values): 14009 Å² total; per-residue (Å²)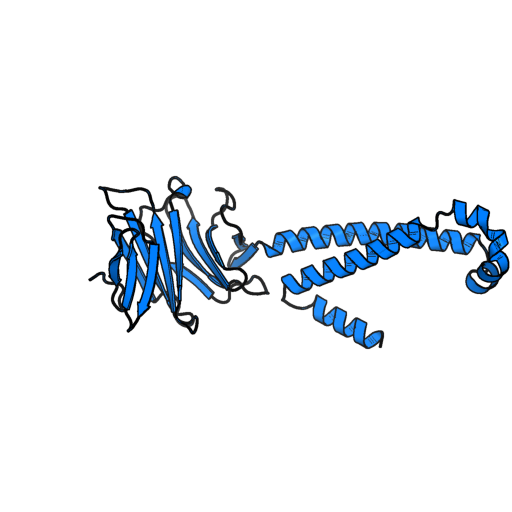: 107,73,71,59,54,51,52,52,51,50,56,54,67,70,44,66,40,48,67,58,43,40,50,52,39,49,51,53,39,50,54,37,50,52,51,33,51,55,33,61,74,54,42,64,69,57,52,66,74,42,42,75,86,43,40,71,57,36,41,74,75,47,62,39,67,70,49,47,44,52,50,40,48,50,46,37,59,46,25,55,52,52,41,54,54,33,52,50,50,37,54,52,43,59,55,51,74,42,39,34,48,47,80,95,83,45,62,37,52,67,44,72,76,76,50,90,90,46,46,43,43,39,52,35,68,45,87,79,48,34,37,31,33,41,36,41,81,51,102,81,52,55,30,33,39,44,34,32,37,42,58,62,28,46,52,86,35,82,44,77,43,75,54,60,88,78,68,44,83,94,41,45,91,41,44,44,47,51,75,43,62,48,97,79,68,46,42,39,34,44,39,37,36,31,75,64,60,61,93,76,21,25,48,33,28,43,31,40,31,32,67,90,80,37,77,75,48,61,41,70,50,74,37,80,63,62,76,67,49,64,49,79,55,97,68,26,40,40,37,26,26,77,83,72,50,73,46,39,22,44,82,84,54,50,75,107